Protein AF-G5JES0-F1 (afdb_monomer_lite)

InterPro domains:
  IPR027417 P-loop containing nucleoside triphosphate hydrolase [G3DSA:3.40.50.300] (4-93)
  IPR027417 P-loop containing nucleoside triphosphate hydrolase [G3DSA:3.40.50.300] (144-257)
  IPR027417 P-loop containing nucleoside triphosphate hydrolase [SSF52540] (1-256)
  IPR027785 UvrD-like helicase C-terminal domain [PF13538] (209-256)

Organism: NCBI:txid423471

Secondary structure (DSSP, 8-state):
--S-THHHHHHHHHHH-GGGGTS-------TTSSEEE--HHHHHHHHHHHHTSHHHHH-TTSEEEEESSHHHHHHHHHHHHHHHH-TT--SS-TT-EEEESS-EEEEPTT--TT-EEEEE-TT-EEEE-S--EEEEETTTTEEEEEEEEEETTS-EEEEEEE-HHHHHHHHHHHHHHHHHHHH---HHHHHHHHHHHHHHHTTS--EEESSEEETTTTTT--EEEEEE-GGGGTT-TTHHHHHHHHHTTEEEEEEE-

Foldseek 3Di:
DLADDVLVVQLCVLVVDPVCLQDPDPDDQDPQRQEHEDDPVVLLVVLLVQCPDVVCLVDVLAEAEEFADPVVLQVSLVVSVCSRPNPPPDPDDFFFKKFFQAFAWDDDVVDDPPDIDGPAGHGWMWGFHDGWDWDADPVVGFIWTFTWTQTPVRDIDTFTAGDPVRVVVLVVVLVVLVVVLVPDPDPVVSVVSVVVSVCSVNVGTHMGTGRYDYLVSLAPAAHQEYSYELVNLNPPSRSSVSVSSRSSSHHRHYYYD

Sequence (257 aa):
MRYDGEIVKVAENIRSNPRWNRQTYPFETSADGTIIKLNTDDWFREALKHFKQEEWLINADYVRIIAWRNKTVDKYNQAIREGLYGENVEQLVVEDRLIAKKPVFRSLPGGRKREKKIILNNSEECKVIEAPKMNYNEQYKWEFYQVKVRTDEGGIIELRILTEEAEEKRQKKLKQLAKRAIEEENYAEKKKRWVMYFELDELFDNMAYAYALTCHKAQGSSIDNVFLLVSDMYYCQDKQKIIYTGLTRAKKCCYVG

Structure (mmCIF, N/CA/C/O backbone):
data_AF-G5JES0-F1
#
_entry.id   AF-G5JES0-F1
#
loop_
_atom_site.group_PDB
_atom_site.id
_atom_site.type_symbol
_atom_site.label_atom_id
_atom_site.label_alt_id
_atom_site.label_comp_id
_atom_site.label_asym_id
_atom_site.label_entity_id
_atom_site.label_seq_id
_atom_site.pdbx_PDB_ins_code
_atom_site.Cartn_x
_atom_site.Cartn_y
_atom_site.Cartn_z
_atom_site.occupancy
_atom_site.B_iso_or_equiv
_atom_site.auth_seq_id
_atom_site.auth_comp_id
_atom_site.auth_asym_id
_atom_site.auth_atom_id
_atom_site.pdbx_PDB_model_num
ATOM 1 N N . MET A 1 1 ? -15.910 18.866 11.221 1.00 46.47 1 MET A N 1
ATOM 2 C CA . MET A 1 1 ? -14.607 18.299 11.638 1.00 46.47 1 MET A CA 1
ATOM 3 C C . MET A 1 1 ? -14.388 16.998 10.867 1.00 46.47 1 MET A C 1
ATOM 5 O O . MET A 1 1 ? -15.372 16.441 10.405 1.00 46.47 1 MET A O 1
ATOM 9 N N . ARG A 1 2 ? -13.141 16.568 10.601 1.00 60.47 2 ARG A N 1
ATOM 10 C CA . ARG A 1 2 ? -12.862 15.327 9.830 1.00 60.47 2 ARG A CA 1
ATOM 11 C C . ARG A 1 2 ? -12.888 14.050 10.695 1.00 60.47 2 ARG A C 1
ATOM 13 O O . ARG A 1 2 ? -12.851 12.961 10.136 1.00 60.47 2 ARG A O 1
ATOM 20 N N . TYR A 1 3 ? -12.924 14.209 12.013 1.00 68.62 3 TYR A N 1
ATOM 21 C CA . TYR A 1 3 ? -12.885 13.186 13.058 1.00 68.62 3 TYR A CA 1
ATOM 22 C C . TYR A 1 3 ? -13.488 13.806 14.327 1.00 68.62 3 TYR A C 1
ATOM 24 O O . TYR A 1 3 ? -13.339 15.016 14.514 1.00 68.62 3 TYR A O 1
ATOM 32 N N . ASP A 1 4 ? -14.146 13.006 15.165 1.00 78.62 4 ASP A N 1
ATOM 33 C CA . ASP A 1 4 ? -14.906 13.466 16.338 1.00 78.62 4 ASP A CA 1
ATOM 34 C C . ASP A 1 4 ? -14.501 12.681 17.611 1.00 78.62 4 ASP A C 1
ATOM 36 O O . ASP A 1 4 ? -13.661 11.783 17.558 1.00 78.62 4 ASP A O 1
ATOM 40 N N . GLY A 1 5 ? -15.061 13.040 18.772 1.00 87.50 5 GLY A N 1
ATOM 41 C CA . GLY A 1 5 ? -14.837 12.328 20.042 1.00 87.50 5 GLY A CA 1
ATOM 42 C C . GLY A 1 5 ? -13.439 12.506 20.650 1.00 87.50 5 GLY A C 1
ATOM 43 O O . GLY A 1 5 ? -12.779 13.536 20.471 1.00 87.50 5 GLY A O 1
ATOM 44 N N . GLU A 1 6 ? -12.978 11.501 21.397 1.00 92.31 6 GLU A N 1
ATOM 45 C CA . GLU A 1 6 ? -11.659 11.476 22.045 1.00 92.31 6 GLU A CA 1
ATOM 46 C C . GLU A 1 6 ? -10.496 11.539 21.048 1.00 92.31 6 GLU A C 1
ATOM 48 O O . GLU A 1 6 ? -9.428 12.053 21.391 1.00 92.31 6 GLU A O 1
ATOM 53 N N . ILE A 1 7 ? -10.702 11.140 19.786 1.00 93.12 7 ILE A N 1
ATOM 54 C CA . ILE A 1 7 ? -9.708 11.331 18.717 1.00 93.12 7 ILE A CA 1
ATOM 55 C C . ILE A 1 7 ? -9.283 12.802 18.626 1.00 93.12 7 ILE A C 1
ATOM 57 O O . ILE A 1 7 ? -8.088 13.075 18.511 1.00 93.12 7 ILE A O 1
ATOM 61 N N . VAL A 1 8 ? -10.218 13.758 18.728 1.00 92.31 8 VAL A N 1
ATOM 62 C CA . VAL A 1 8 ? -9.903 15.196 18.651 1.00 92.31 8 VAL A CA 1
ATOM 63 C C . VAL A 1 8 ? -9.012 15.621 19.811 1.00 92.31 8 VAL A C 1
ATOM 65 O O . VAL A 1 8 ? -7.954 16.211 19.594 1.00 92.31 8 VAL A O 1
ATOM 68 N N . LYS A 1 9 ? -9.398 15.267 21.039 1.00 93.19 9 LYS A N 1
ATOM 69 C CA . LYS A 1 9 ? -8.678 15.662 22.256 1.00 93.19 9 LYS A CA 1
ATOM 70 C C . LYS A 1 9 ? -7.273 15.066 22.294 1.00 93.19 9 LYS A C 1
ATOM 72 O O . LYS A 1 9 ? -6.301 15.771 22.577 1.00 93.19 9 LYS A O 1
ATOM 77 N N . VAL A 1 10 ? -7.145 13.782 21.956 1.00 94.50 10 VAL A N 1
ATOM 78 C CA . VAL A 1 10 ? -5.847 13.101 21.891 1.00 94.50 10 VAL A CA 1
ATOM 79 C C . VAL A 1 10 ? -4.989 13.680 20.768 1.00 94.50 10 VAL A C 1
ATOM 81 O O . VAL A 1 10 ? -3.812 13.968 20.988 1.00 94.50 10 VAL A O 1
ATOM 84 N N . ALA A 1 11 ? -5.558 13.932 19.587 1.00 94.19 11 ALA A N 1
ATOM 85 C CA . ALA A 1 11 ? -4.830 14.539 18.479 1.00 94.19 11 ALA A CA 1
ATOM 86 C C . ALA A 1 11 ? -4.338 15.958 18.813 1.00 94.19 11 ALA A C 1
ATOM 88 O O . ALA A 1 11 ? -3.192 16.295 18.511 1.00 94.19 11 ALA A O 1
ATOM 89 N N . GLU A 1 12 ? -5.154 16.783 19.471 1.00 94.31 12 GLU A N 1
ATOM 90 C CA . GLU A 1 12 ? -4.761 18.118 19.931 1.00 94.31 12 GLU A CA 1
ATOM 91 C C . GLU A 1 12 ? -3.658 18.066 20.987 1.00 94.31 12 GLU A C 1
ATOM 93 O O . GLU A 1 12 ? -2.696 18.834 20.897 1.00 94.31 12 GLU A O 1
ATOM 98 N N . ASN A 1 13 ? -3.736 17.129 21.936 1.00 94.69 13 ASN A N 1
ATOM 99 C CA . ASN A 1 13 ? -2.686 16.906 22.929 1.00 94.69 13 ASN A CA 1
ATOM 100 C C . ASN A 1 13 ? -1.370 16.494 22.261 1.00 94.69 13 ASN A C 1
ATOM 102 O O . ASN A 1 13 ? -0.321 17.090 22.529 1.00 94.69 13 ASN A O 1
ATOM 106 N N . ILE A 1 14 ? -1.433 15.516 21.349 1.00 94.38 14 ILE A N 1
ATOM 107 C CA . ILE A 1 14 ? -0.271 15.059 20.588 1.00 94.38 14 ILE A CA 1
ATOM 108 C C . ILE A 1 14 ? 0.324 16.226 19.813 1.00 94.38 14 ILE A C 1
ATOM 110 O O . ILE A 1 14 ? 1.521 16.450 19.919 1.00 94.38 14 ILE A O 1
ATOM 114 N N . ARG A 1 15 ? -0.484 17.013 19.096 1.00 93.25 15 ARG A N 1
ATOM 115 C CA . ARG A 1 15 ? -0.020 18.142 18.276 1.00 93.25 15 ARG A CA 1
ATOM 116 C C . ARG A 1 15 ? 0.584 19.282 19.096 1.00 93.25 15 ARG A C 1
ATOM 118 O O . ARG A 1 15 ? 1.566 19.879 18.665 1.00 93.25 15 ARG A O 1
ATOM 125 N N . SER A 1 16 ? 0.013 19.585 20.257 1.00 93.75 16 SER A N 1
ATOM 126 C CA . SER A 1 16 ? 0.367 20.783 21.032 1.00 93.75 16 SER A CA 1
ATOM 127 C C . SER A 1 16 ? 1.527 20.558 22.000 1.00 93.75 16 SER A C 1
ATOM 129 O O . SER A 1 16 ? 2.115 21.526 22.472 1.00 93.75 16 SER A O 1
ATOM 131 N N . ASN A 1 17 ? 1.878 19.301 22.299 1.00 93.44 17 ASN A N 1
ATOM 132 C CA . ASN A 1 17 ? 2.919 18.979 23.269 1.00 93.44 17 ASN A CA 1
ATOM 133 C C . ASN A 1 17 ? 4.159 18.334 22.612 1.00 93.44 17 ASN A C 1
ATOM 135 O O . ASN A 1 17 ? 4.144 17.140 22.296 1.00 93.44 17 ASN A O 1
ATOM 139 N N . PRO A 1 18 ? 5.279 19.074 22.469 1.00 90.94 18 PRO A N 1
ATOM 140 C CA . PRO A 1 18 ? 6.503 18.575 21.839 1.00 90.94 18 PRO A CA 1
ATOM 141 C C . PRO A 1 18 ? 7.131 17.352 22.518 1.00 90.94 18 PRO A C 1
ATOM 143 O O . PRO A 1 18 ? 7.958 16.679 21.898 1.00 90.94 18 PRO A O 1
ATOM 146 N N . ARG A 1 19 ? 6.754 17.029 23.770 1.00 92.69 19 ARG A N 1
ATOM 147 C CA . ARG A 1 19 ? 7.257 15.836 24.478 1.00 92.69 19 ARG A CA 1
ATOM 148 C C . ARG A 1 19 ? 7.030 14.553 23.680 1.00 92.69 19 ARG A C 1
ATOM 150 O O . ARG A 1 19 ? 7.855 13.643 23.733 1.00 92.69 19 ARG A O 1
ATOM 157 N N . TRP A 1 20 ? 5.954 14.510 22.894 1.00 92.50 20 TRP A N 1
ATOM 158 C CA . TRP A 1 20 ? 5.562 13.355 22.089 1.00 92.50 20 TRP A CA 1
ATOM 159 C C . TRP A 1 20 ? 6.465 13.093 20.875 1.00 92.50 20 TRP A C 1
ATOM 161 O O . TRP A 1 20 ? 6.334 12.062 20.222 1.00 92.50 20 TRP A O 1
ATOM 171 N N . ASN A 1 21 ? 7.430 13.974 20.586 1.00 89.00 21 ASN A N 1
ATOM 172 C CA . ASN A 1 21 ? 8.525 13.629 19.673 1.00 89.00 21 ASN A CA 1
ATOM 173 C C . ASN A 1 21 ? 9.505 12.639 20.305 1.00 89.00 21 ASN A C 1
ATOM 175 O O . ASN A 1 21 ? 10.076 11.804 19.611 1.00 89.00 21 ASN A O 1
ATOM 179 N N . ARG A 1 22 ? 9.708 12.723 21.624 1.00 86.50 22 ARG A N 1
ATOM 180 C CA . ARG A 1 22 ? 10.701 11.912 22.342 1.00 86.50 22 ARG A CA 1
ATOM 181 C C . ARG A 1 22 ? 10.097 10.627 22.895 1.00 86.50 22 ARG A C 1
ATOM 183 O O . ARG A 1 22 ? 10.738 9.583 22.842 1.00 86.50 22 ARG A O 1
ATOM 190 N N . GLN A 1 23 ? 8.851 10.679 23.355 1.00 88.94 23 GLN A N 1
ATOM 191 C CA . GLN A 1 23 ? 8.144 9.530 23.922 1.00 88.94 23 GLN A CA 1
ATOM 192 C C . GLN A 1 23 ? 6.863 9.213 23.147 1.00 88.94 23 GLN A C 1
ATOM 194 O O . GLN A 1 23 ? 6.256 10.094 22.544 1.00 88.94 23 GLN A O 1
ATOM 199 N N . THR A 1 24 ? 6.447 7.953 23.174 1.00 87.69 24 THR A N 1
ATOM 200 C CA . THR A 1 24 ? 5.190 7.520 22.557 1.00 87.69 24 THR A CA 1
ATOM 201 C C . THR A 1 24 ? 4.003 7.974 23.407 1.00 87.69 24 THR A C 1
ATOM 203 O O . THR A 1 24 ? 4.075 7.925 24.635 1.00 87.69 24 THR A O 1
ATOM 206 N N . TYR A 1 25 ? 2.920 8.422 22.767 1.00 91.94 25 TYR A N 1
ATOM 207 C CA . TYR A 1 25 ? 1.676 8.724 23.475 1.00 91.94 25 TYR A CA 1
ATOM 208 C C . TYR A 1 25 ? 1.119 7.440 24.123 1.00 91.94 25 TYR A C 1
ATOM 210 O O . TYR A 1 25 ? 0.996 6.433 23.420 1.00 91.94 25 TYR A O 1
ATOM 218 N N . PRO A 1 26 ? 0.802 7.437 25.431 1.00 93.25 26 PRO A N 1
ATOM 219 C CA . PRO A 1 26 ? 0.254 6.275 26.117 1.00 93.25 26 PRO A CA 1
ATOM 220 C C . PRO A 1 26 ? -1.231 6.147 25.767 1.00 93.25 26 PRO A C 1
ATOM 222 O O . PRO A 1 26 ? -2.095 6.668 26.461 1.00 93.25 26 PRO A O 1
ATOM 225 N N . PHE A 1 27 ? -1.523 5.525 24.628 1.00 95.12 27 PHE A N 1
ATOM 226 C CA . PHE A 1 27 ? -2.901 5.294 24.208 1.00 95.12 27 PHE A CA 1
ATOM 227 C C . PHE A 1 27 ? -3.606 4.331 25.165 1.00 95.12 27 PHE A C 1
ATOM 229 O O . PHE A 1 27 ? -3.106 3.237 25.424 1.00 95.12 27 PHE A O 1
ATOM 236 N N . GLU A 1 28 ? -4.795 4.726 25.601 1.00 95.38 28 GLU A N 1
ATOM 237 C CA . GLU A 1 28 ? -5.747 3.904 26.342 1.00 95.38 28 GLU A CA 1
ATOM 238 C C . GLU A 1 28 ? -7.060 3.843 25.557 1.00 95.38 28 GLU A C 1
ATOM 240 O O . GLU A 1 28 ? -7.324 4.703 24.710 1.00 95.38 28 GLU A O 1
ATOM 245 N N . THR A 1 29 ? -7.869 2.816 25.813 1.00 96.69 29 THR A N 1
ATOM 246 C CA . THR A 1 29 ? -9.209 2.731 25.228 1.00 96.69 29 THR A CA 1
ATOM 247 C C . THR A 1 29 ? -10.071 3.858 25.785 1.00 96.69 29 THR A C 1
ATOM 249 O O . THR A 1 29 ? -10.202 4.001 27.001 1.00 96.69 29 THR A O 1
ATOM 252 N N . SER A 1 30 ? -10.646 4.667 24.899 1.00 96.38 30 SER A N 1
ATOM 253 C CA . SER A 1 30 ? -11.496 5.784 25.287 1.00 96.38 30 SER A CA 1
ATOM 254 C C . SER A 1 30 ? -12.877 5.314 25.735 1.00 96.38 30 SER A C 1
ATOM 256 O O . SER A 1 30 ? -13.419 4.333 25.227 1.00 96.38 30 SER A O 1
ATOM 258 N N . ALA A 1 31 ? -13.489 6.060 26.657 1.00 94.00 31 ALA A N 1
ATOM 259 C CA . ALA A 1 31 ? -14.844 5.774 27.133 1.00 94.00 31 ALA A CA 1
ATOM 260 C C . ALA A 1 31 ? -15.906 5.875 26.021 1.00 94.00 31 ALA A C 1
ATOM 262 O O . ALA A 1 31 ? -16.932 5.207 26.092 1.00 94.00 31 ALA A O 1
ATOM 263 N N . ASP A 1 32 ? -15.657 6.693 24.993 1.00 93.25 32 ASP A N 1
ATOM 264 C CA . ASP A 1 32 ? -16.546 6.856 23.838 1.00 93.25 32 ASP A CA 1
ATOM 265 C C . ASP A 1 32 ? -16.304 5.829 22.714 1.00 93.25 32 ASP A C 1
ATOM 267 O O . ASP A 1 32 ? -16.993 5.864 21.698 1.00 93.25 32 ASP A O 1
ATOM 271 N N . GLY A 1 33 ? -15.325 4.929 22.874 1.00 93.50 33 GLY A N 1
ATOM 272 C CA . GLY A 1 33 ? -14.998 3.872 21.913 1.00 93.50 33 GLY A CA 1
ATOM 273 C C . GLY A 1 33 ? -14.317 4.337 20.620 1.00 93.50 33 GLY A C 1
ATOM 274 O O . GLY A 1 33 ? -14.043 3.507 19.756 1.00 93.50 33 GLY A O 1
ATOM 275 N N . THR A 1 34 ? -14.011 5.630 20.469 1.00 95.50 34 THR A N 1
ATOM 276 C CA . THR A 1 34 ? -13.350 6.165 19.263 1.00 95.50 34 THR A CA 1
ATOM 277 C C . THR A 1 34 ? -11.861 5.812 19.183 1.00 95.50 34 THR A C 1
ATOM 279 O O . THR A 1 34 ? -11.293 5.757 18.091 1.00 95.50 34 THR A O 1
ATOM 282 N N . ILE A 1 35 ? -11.218 5.522 20.317 1.00 97.50 35 ILE A N 1
ATOM 283 C CA . ILE A 1 35 ? -9.857 4.986 20.406 1.00 97.50 35 ILE A CA 1
ATOM 284 C C . ILE A 1 35 ? -9.914 3.659 21.153 1.00 97.50 35 ILE A C 1
ATOM 286 O O . ILE A 1 35 ? -10.405 3.595 22.275 1.00 97.50 35 ILE A O 1
ATOM 290 N N . ILE A 1 36 ? -9.367 2.601 20.558 1.00 97.88 36 ILE A N 1
ATOM 291 C CA . ILE A 1 36 ? -9.357 1.260 21.151 1.00 97.88 36 ILE A CA 1
ATOM 292 C C . ILE A 1 36 ? -7.918 0.757 21.171 1.00 97.88 36 ILE A C 1
ATOM 294 O O . ILE A 1 36 ? -7.313 0.535 20.120 1.00 97.88 36 ILE A O 1
ATOM 298 N N . LYS A 1 37 ? -7.340 0.578 22.363 1.00 97.31 37 LYS A N 1
ATOM 299 C CA . LYS A 1 37 ? -6.000 -0.001 22.505 1.00 97.31 37 LYS A CA 1
ATOM 300 C C . LYS A 1 37 ? -6.114 -1.520 22.586 1.00 97.31 37 LYS A C 1
ATOM 302 O O . LYS A 1 37 ? -6.790 -2.050 23.461 1.00 97.31 37 LYS A O 1
ATOM 307 N N . LEU A 1 38 ? -5.405 -2.211 21.699 1.00 97.12 38 LEU A N 1
ATOM 308 C CA . LEU A 1 38 ? -5.308 -3.669 21.677 1.00 97.12 38 LEU A CA 1
ATOM 309 C C . LEU A 1 38 ? -3.831 -4.086 21.714 1.00 97.12 38 LEU A C 1
ATOM 311 O O . LEU A 1 38 ? -2.939 -3.302 21.367 1.00 97.12 38 LEU A O 1
ATOM 315 N N . ASN A 1 39 ? -3.562 -5.319 22.150 1.00 95.50 39 ASN A N 1
ATOM 316 C CA . ASN A 1 39 ? -2.272 -5.951 21.871 1.00 95.50 39 ASN A CA 1
ATOM 317 C C . ASN A 1 39 ? -2.174 -6.260 20.365 1.00 95.50 39 ASN A C 1
ATOM 319 O O . ASN A 1 39 ? -3.181 -6.256 19.662 1.00 95.50 39 ASN A O 1
ATOM 323 N N . THR A 1 40 ? -0.968 -6.509 19.854 1.00 93.31 40 THR A N 1
ATOM 324 C CA . THR A 1 40 ? -0.741 -6.635 18.405 1.00 93.31 40 THR A CA 1
ATOM 325 C C . THR A 1 40 ? -1.522 -7.786 17.757 1.00 93.31 40 THR A C 1
ATOM 327 O O . THR A 1 40 ? -1.985 -7.629 16.627 1.00 93.31 40 THR A O 1
ATOM 330 N N . ASP A 1 41 ? -1.716 -8.901 18.462 1.00 94.75 41 ASP A N 1
ATOM 331 C CA . ASP A 1 41 ? -2.415 -10.071 17.920 1.00 94.75 41 ASP A CA 1
ATOM 332 C C . ASP A 1 41 ? -3.923 -9.819 17.815 1.00 94.75 41 ASP A C 1
ATOM 334 O O . ASP A 1 41 ? -4.516 -10.023 16.753 1.00 94.75 41 ASP A O 1
ATOM 338 N N . ASP A 1 42 ? -4.540 -9.310 18.883 1.00 97.62 42 ASP A N 1
ATOM 339 C CA . ASP A 1 42 ? -5.961 -8.952 18.885 1.00 97.62 42 ASP A CA 1
ATOM 340 C C . ASP A 1 42 ? -6.242 -7.781 17.941 1.00 97.62 42 ASP A C 1
ATOM 342 O O . ASP A 1 42 ? -7.241 -7.791 17.225 1.00 97.62 42 ASP A O 1
ATOM 346 N N . TRP A 1 43 ? -5.325 -6.813 17.865 1.00 98.06 43 TRP A N 1
ATOM 347 C CA . TRP A 1 43 ? -5.385 -5.705 16.913 1.00 98.06 43 TRP A CA 1
ATOM 348 C C . TRP A 1 43 ? -5.432 -6.200 15.467 1.00 98.06 43 TRP A C 1
ATOM 350 O O . TRP A 1 43 ? -6.257 -5.733 14.683 1.00 98.06 43 TRP A O 1
ATOM 360 N N . PHE A 1 44 ? -4.581 -7.166 15.108 1.00 97.88 44 PHE A N 1
ATOM 361 C CA . PHE A 1 44 ? -4.547 -7.692 13.746 1.00 97.88 44 PHE A CA 1
ATOM 362 C C . PHE A 1 44 ? -5.764 -8.571 13.443 1.00 97.88 44 PHE A C 1
ATOM 364 O O . PHE A 1 44 ? -6.341 -8.472 12.359 1.00 97.88 44 PHE A O 1
ATOM 371 N N . ARG A 1 45 ? -6.198 -9.396 14.404 1.00 97.56 45 ARG A N 1
ATOM 372 C CA . ARG A 1 45 ? -7.433 -10.183 14.273 1.00 97.56 45 ARG A CA 1
ATOM 373 C C . ARG A 1 45 ? -8.639 -9.285 14.048 1.00 97.56 45 ARG A C 1
ATOM 375 O O . ARG A 1 45 ? -9.465 -9.591 13.193 1.00 97.56 45 ARG A O 1
ATOM 382 N N . GLU A 1 46 ? -8.728 -8.184 14.784 1.00 98.12 46 GLU A N 1
ATOM 383 C CA . GLU A 1 46 ? -9.802 -7.213 14.623 1.00 98.12 46 GLU A CA 1
ATOM 384 C C . GLU A 1 46 ? -9.716 -6.506 13.265 1.00 98.12 46 GLU A C 1
ATOM 386 O O . GLU A 1 46 ? -10.720 -6.438 12.558 1.00 98.12 46 GLU A O 1
ATOM 391 N N . ALA A 1 47 ? -8.517 -6.109 12.821 1.00 98.06 47 ALA A N 1
ATOM 392 C CA . ALA A 1 47 ? -8.315 -5.559 11.477 1.00 98.06 47 ALA A CA 1
ATOM 393 C C . ALA A 1 47 ? -8.855 -6.506 10.401 1.00 98.06 47 ALA A C 1
ATOM 395 O O . ALA A 1 47 ? -9.628 -6.099 9.533 1.00 98.06 47 ALA A O 1
ATOM 396 N N . LEU A 1 48 ? -8.502 -7.791 10.489 1.00 97.38 48 LEU A N 1
ATOM 397 C CA . LEU A 1 48 ? -8.941 -8.798 9.533 1.00 97.38 48 LEU A CA 1
ATOM 398 C C . LEU A 1 48 ? -10.465 -8.986 9.535 1.00 97.38 48 LEU A C 1
ATOM 400 O O . LEU A 1 48 ? -11.043 -9.189 8.470 1.00 97.38 48 LEU A O 1
ATOM 404 N N . LYS A 1 49 ? -11.135 -8.885 10.692 1.00 97.06 49 LYS A N 1
ATOM 405 C CA . LYS A 1 49 ? -12.607 -8.912 10.744 1.00 97.06 49 LYS A CA 1
ATOM 406 C C . LYS A 1 49 ? -13.218 -7.757 9.963 1.00 97.06 49 LYS A C 1
ATOM 408 O O . LYS A 1 49 ? -14.185 -7.996 9.253 1.00 97.06 49 LYS A O 1
ATOM 413 N N . HIS A 1 50 ? -12.659 -6.549 10.062 1.00 97.38 50 HIS A N 1
ATOM 414 C CA . HIS A 1 50 ? -13.131 -5.397 9.290 1.00 97.38 50 HIS A CA 1
ATOM 415 C C . HIS A 1 50 ? -12.923 -5.588 7.782 1.00 97.38 50 HIS A C 1
ATOM 417 O O . HIS A 1 50 ? -13.833 -5.315 7.008 1.00 97.38 50 HIS A O 1
ATOM 423 N N . PHE A 1 51 ? -11.773 -6.113 7.348 1.00 96.00 51 PHE A N 1
ATOM 424 C CA . PHE A 1 51 ? -11.540 -6.398 5.923 1.00 96.00 51 PHE A CA 1
ATOM 425 C C . PHE A 1 51 ? -12.463 -7.489 5.352 1.00 96.00 51 PHE A C 1
ATOM 427 O O . PHE A 1 51 ? -12.623 -7.572 4.139 1.00 96.00 51 PHE A O 1
ATOM 434 N N . LYS A 1 52 ? -13.074 -8.321 6.205 1.00 94.44 52 LYS A N 1
ATOM 435 C CA . LYS A 1 52 ? -14.048 -9.352 5.806 1.00 94.44 52 LYS A CA 1
ATOM 436 C C . LYS A 1 52 ? -15.493 -8.851 5.737 1.00 94.44 52 LYS A C 1
ATOM 438 O O . LYS A 1 52 ? -16.354 -9.610 5.306 1.00 94.44 52 LYS A O 1
ATOM 443 N N . GLN A 1 53 ? -15.768 -7.624 6.178 1.00 93.62 53 GLN A N 1
ATOM 444 C CA . GLN A 1 53 ? -17.114 -7.053 6.129 1.00 93.62 53 GLN A CA 1
ATOM 445 C C . GLN A 1 53 ? -17.493 -6.636 4.703 1.00 93.62 53 GLN A C 1
ATOM 447 O O . GLN A 1 53 ? -16.633 -6.262 3.905 1.00 93.62 53 GLN A O 1
ATOM 452 N N . GLU A 1 54 ? -18.787 -6.640 4.383 1.00 89.38 54 GLU A N 1
ATOM 453 C CA . GLU A 1 54 ? -19.280 -6.220 3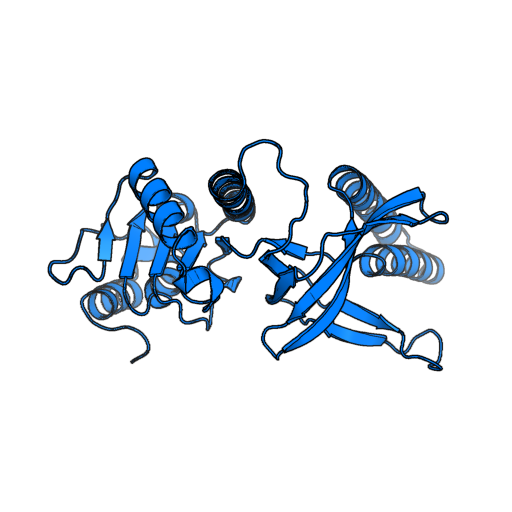.063 1.00 89.38 54 GLU A CA 1
ATOM 454 C C . GLU A 1 54 ? -19.015 -4.731 2.793 1.00 89.38 54 GLU A C 1
ATOM 456 O O . GLU A 1 54 ? -18.757 -4.336 1.656 1.00 89.38 54 GLU A O 1
ATOM 461 N N . GLU A 1 55 ? -18.993 -3.898 3.835 1.00 90.81 55 GLU A N 1
ATOM 462 C CA . GLU A 1 55 ? -18.699 -2.469 3.735 1.00 90.81 55 GLU A CA 1
ATOM 463 C C . GLU A 1 55 ? -17.324 -2.199 3.125 1.00 90.81 55 GLU A C 1
ATOM 465 O O . GLU A 1 55 ? -17.164 -1.203 2.420 1.00 90.81 55 GLU A O 1
ATOM 470 N N . TRP A 1 56 ? -16.349 -3.087 3.345 1.00 88.94 56 TRP A N 1
ATOM 471 C CA . TRP A 1 56 ? -15.036 -3.007 2.706 1.00 88.94 56 TRP A CA 1
ATOM 472 C C . TRP A 1 56 ? -15.123 -3.173 1.182 1.00 88.94 56 TRP A C 1
ATOM 474 O O . TRP A 1 56 ? -14.451 -2.458 0.438 1.00 88.94 56 TRP A O 1
ATOM 484 N N . LEU A 1 57 ? -15.983 -4.076 0.702 1.00 81.94 57 LEU A N 1
ATOM 485 C CA . LEU A 1 57 ? -16.162 -4.341 -0.731 1.00 81.94 57 LEU A CA 1
ATOM 486 C C . LEU A 1 57 ? -16.821 -3.162 -1.464 1.00 81.94 57 LEU A C 1
ATOM 488 O O . LEU A 1 57 ? -16.610 -2.977 -2.668 1.00 81.94 57 LEU A O 1
ATOM 492 N N . ILE A 1 58 ? -17.615 -2.373 -0.733 1.00 85.69 58 ILE A N 1
ATOM 493 C CA . ILE A 1 58 ? -18.363 -1.219 -1.244 1.00 85.69 58 ILE A CA 1
ATOM 494 C C . ILE A 1 58 ? -17.546 0.073 -1.111 1.00 85.69 58 ILE A C 1
ATOM 496 O O . ILE A 1 58 ? -17.536 0.893 -2.029 1.00 85.69 58 ILE A O 1
ATOM 500 N N . ASN A 1 59 ? -16.869 0.266 0.022 1.00 89.44 59 ASN A N 1
ATOM 501 C CA . ASN A 1 59 ? -16.149 1.485 0.360 1.00 89.44 59 ASN A CA 1
ATOM 502 C C . ASN A 1 59 ? -14.669 1.193 0.643 1.00 89.44 59 ASN A C 1
ATOM 504 O O . ASN A 1 59 ? -14.299 0.702 1.711 1.00 89.44 59 ASN A O 1
ATOM 508 N N . ALA A 1 60 ? -13.803 1.607 -0.281 1.00 87.00 60 ALA A N 1
ATOM 509 C CA . ALA A 1 60 ? -12.358 1.466 -0.137 1.00 87.00 60 ALA A CA 1
ATOM 510 C C . ALA A 1 60 ? -11.757 2.297 1.014 1.00 87.00 60 ALA A C 1
ATOM 512 O O . ALA A 1 60 ? -10.634 2.013 1.424 1.00 87.00 60 ALA A O 1
ATOM 513 N N . ASP A 1 61 ? -12.489 3.270 1.562 1.00 93.06 61 ASP A N 1
ATOM 514 C CA . ASP A 1 61 ? -12.109 4.037 2.753 1.00 93.06 61 ASP A CA 1
ATOM 515 C C . ASP A 1 61 ? -12.745 3.475 4.043 1.00 93.06 61 ASP A C 1
ATOM 517 O O . ASP A 1 61 ? -12.724 4.123 5.091 1.00 93.06 61 ASP A O 1
ATOM 521 N N . TYR A 1 62 ? -13.320 2.266 4.016 1.00 95.94 62 TYR A N 1
ATOM 522 C CA . TYR A 1 62 ? -13.918 1.653 5.208 1.00 95.94 62 TYR A CA 1
ATOM 523 C C . TYR A 1 62 ? -12.874 1.261 6.264 1.00 95.94 62 TYR A C 1
ATOM 525 O O . TYR A 1 62 ? -13.070 1.500 7.460 1.00 95.94 62 TYR A O 1
ATOM 533 N N . VAL A 1 63 ? -11.761 0.656 5.840 1.00 97.12 63 VAL A N 1
ATOM 534 C CA . VAL A 1 63 ? -10.704 0.194 6.745 1.00 97.12 63 VAL A CA 1
ATOM 535 C C . VAL A 1 63 ? -9.317 0.268 6.106 1.00 97.12 63 VAL A C 1
ATOM 537 O O . VAL A 1 63 ? -9.124 -0.075 4.939 1.00 97.12 63 VAL A O 1
ATOM 540 N N . ARG A 1 64 ? -8.323 0.711 6.884 1.00 96.94 64 ARG A N 1
ATOM 541 C CA . ARG A 1 64 ? -6.899 0.694 6.505 1.00 96.94 64 ARG A CA 1
ATOM 542 C C . ARG A 1 64 ? -6.024 0.376 7.706 1.00 96.94 64 ARG A C 1
ATOM 544 O O . ARG A 1 64 ? -6.238 0.904 8.798 1.00 96.94 64 ARG A O 1
ATOM 551 N N . ILE A 1 65 ? -4.962 -0.387 7.465 1.00 98.00 65 ILE A N 1
ATOM 552 C CA . ILE A 1 65 ? -3.811 -0.422 8.370 1.00 98.00 65 ILE A CA 1
ATOM 553 C C . ILE A 1 65 ? -2.881 0.749 8.035 1.00 98.00 65 ILE A C 1
ATOM 555 O O . ILE A 1 65 ? -2.551 0.985 6.874 1.00 98.00 65 ILE A O 1
ATOM 559 N N . ILE A 1 66 ? -2.422 1.474 9.052 1.00 97.44 66 ILE A N 1
ATOM 560 C CA . ILE A 1 66 ? -1.457 2.563 8.922 1.00 97.44 66 ILE A CA 1
ATOM 561 C C . ILE A 1 66 ? -0.204 2.235 9.736 1.00 97.44 66 ILE A C 1
ATOM 563 O O . ILE A 1 66 ? -0.254 2.053 10.953 1.00 97.44 66 ILE A O 1
ATOM 567 N N . ALA A 1 67 ? 0.940 2.217 9.052 1.00 96.44 67 ALA A N 1
ATOM 568 C CA . ALA A 1 67 ? 2.263 2.007 9.639 1.00 96.44 67 ALA A CA 1
ATOM 569 C C . ALA A 1 67 ? 3.265 3.065 9.139 1.00 96.44 67 ALA A C 1
ATOM 571 O O . ALA A 1 67 ? 2.946 3.896 8.288 1.00 96.44 67 ALA A O 1
ATOM 572 N N . TRP A 1 68 ? 4.492 3.070 9.660 1.00 95.44 68 TRP A N 1
ATOM 573 C CA . TRP A 1 68 ? 5.523 4.030 9.252 1.00 95.44 68 TRP A CA 1
ATOM 574 C C . TRP A 1 68 ? 6.471 3.456 8.193 1.00 95.44 68 TRP A C 1
ATOM 576 O O . TRP A 1 68 ? 6.739 4.111 7.183 1.00 95.44 68 TRP A O 1
ATOM 586 N N . ARG A 1 69 ? 6.971 2.233 8.388 1.00 95.06 69 ARG A N 1
ATOM 587 C CA . ARG A 1 69 ? 7.967 1.608 7.505 1.00 95.06 69 ARG A CA 1
ATOM 588 C C . ARG A 1 69 ? 7.298 0.912 6.322 1.00 95.06 69 ARG A C 1
ATOM 590 O O . ARG A 1 69 ? 6.394 0.105 6.513 1.00 95.06 69 ARG A O 1
ATOM 597 N N . ASN A 1 70 ? 7.832 1.109 5.112 1.00 94.38 70 ASN A N 1
ATOM 598 C CA . ASN A 1 70 ? 7.367 0.389 3.913 1.00 94.38 70 ASN A CA 1
ATOM 599 C C . ASN A 1 70 ? 7.409 -1.137 4.099 1.00 94.38 70 ASN A C 1
ATOM 601 O O . ASN A 1 70 ? 6.438 -1.807 3.786 1.00 94.38 70 ASN A O 1
ATOM 605 N N . LYS A 1 71 ? 8.474 -1.679 4.711 1.00 95.69 71 LYS A N 1
ATOM 606 C CA . LYS A 1 71 ? 8.579 -3.123 4.992 1.00 95.69 71 LYS A CA 1
ATOM 607 C C . LYS A 1 71 ? 7.439 -3.637 5.882 1.00 95.69 71 LYS A C 1
ATOM 609 O O . LYS A 1 71 ? 6.981 -4.760 5.707 1.00 95.69 71 LYS A O 1
ATOM 614 N N . THR A 1 72 ? 6.995 -2.830 6.843 1.00 96.50 72 THR A N 1
ATOM 615 C CA . THR A 1 72 ? 5.876 -3.186 7.722 1.00 96.50 72 THR A CA 1
ATOM 616 C C . THR A 1 72 ? 4.555 -3.127 6.965 1.00 96.50 72 THR A C 1
ATOM 618 O O . THR A 1 72 ? 3.734 -4.024 7.113 1.00 96.50 72 THR A O 1
ATOM 621 N N . VAL A 1 73 ? 4.377 -2.119 6.110 1.00 97.25 73 VAL A N 1
ATOM 622 C CA . VAL A 1 73 ? 3.223 -2.023 5.207 1.00 97.25 73 VAL A CA 1
ATOM 623 C C . VAL A 1 73 ? 3.139 -3.237 4.284 1.00 97.25 73 VAL A C 1
ATOM 625 O O . VAL A 1 73 ? 2.096 -3.879 4.237 1.00 97.25 73 VAL A O 1
ATOM 628 N N . ASP A 1 74 ? 4.236 -3.605 3.620 1.00 95.75 74 ASP A N 1
ATOM 629 C CA . ASP A 1 74 ? 4.284 -4.776 2.738 1.00 95.75 74 ASP A CA 1
ATOM 630 C C . ASP A 1 74 ? 3.961 -6.071 3.517 1.00 95.75 74 ASP A C 1
ATOM 632 O O . ASP A 1 74 ? 3.161 -6.880 3.051 1.00 95.75 74 ASP A O 1
ATOM 636 N N . LYS A 1 75 ? 4.479 -6.224 4.749 1.00 96.81 75 LYS A N 1
ATOM 637 C CA . LYS A 1 75 ? 4.146 -7.355 5.639 1.00 96.81 75 LYS A CA 1
ATOM 638 C C . LYS A 1 75 ? 2.642 -7.452 5.919 1.00 96.81 75 LYS A C 1
ATOM 640 O O . LYS A 1 75 ? 2.078 -8.534 5.807 1.00 96.81 75 LYS A O 1
ATOM 645 N N . TYR A 1 76 ? 1.997 -6.359 6.331 1.00 97.44 76 TYR A N 1
ATOM 646 C CA . TYR A 1 76 ? 0.571 -6.400 6.680 1.00 97.44 76 TYR A CA 1
ATOM 647 C C . TYR A 1 76 ? -0.337 -6.491 5.460 1.00 97.44 76 TYR A C 1
ATOM 649 O O . TYR A 1 76 ? -1.390 -7.110 5.552 1.00 97.44 76 TYR A O 1
ATOM 657 N N . ASN A 1 77 ? 0.077 -5.937 4.321 1.00 97.31 77 ASN A N 1
ATOM 658 C CA . ASN A 1 77 ? -0.598 -6.171 3.050 1.00 97.31 77 ASN A CA 1
ATOM 659 C C . ASN A 1 77 ? -0.675 -7.668 2.738 1.00 97.31 77 ASN A C 1
ATOM 661 O O . ASN A 1 77 ? -1.762 -8.175 2.477 1.00 97.31 77 ASN A O 1
ATOM 665 N N . GLN A 1 78 ? 0.457 -8.369 2.836 1.00 95.44 78 GLN A N 1
ATOM 666 C CA . GLN A 1 78 ? 0.508 -9.810 2.618 1.00 95.44 78 GLN A CA 1
ATOM 667 C C . GLN A 1 78 ? -0.326 -10.572 3.658 1.00 95.44 78 GLN A C 1
ATOM 669 O O . GLN A 1 78 ? -1.155 -11.395 3.289 1.00 95.44 78 GLN A O 1
ATOM 674 N N . ALA A 1 79 ? -0.186 -10.242 4.946 1.00 96.38 79 ALA A N 1
ATOM 675 C CA . ALA A 1 79 ? -0.910 -10.929 6.015 1.00 96.38 79 ALA A CA 1
ATOM 676 C C . ALA A 1 79 ? -2.439 -10.750 5.928 1.00 96.38 79 ALA A C 1
ATOM 678 O O . ALA A 1 79 ? -3.187 -11.692 6.182 1.00 96.38 79 ALA A O 1
ATOM 679 N N . ILE A 1 80 ? -2.930 -9.554 5.570 1.00 96.62 80 ILE A N 1
ATOM 680 C CA . ILE A 1 80 ? -4.366 -9.341 5.324 1.00 96.62 80 ILE A CA 1
ATOM 681 C C . ILE A 1 80 ? -4.817 -10.172 4.130 1.00 96.62 80 ILE A C 1
ATOM 683 O O . ILE A 1 80 ? -5.840 -10.845 4.210 1.00 96.62 80 ILE A O 1
ATOM 687 N N . ARG A 1 81 ? -4.039 -10.165 3.048 1.00 95.19 81 ARG A N 1
ATOM 688 C CA . ARG A 1 81 ? -4.364 -10.903 1.832 1.00 95.19 81 ARG A CA 1
ATOM 689 C C . ARG A 1 81 ? -4.443 -12.413 2.070 1.00 95.19 81 ARG A C 1
ATOM 691 O O . ARG A 1 81 ? -5.420 -13.034 1.666 1.00 95.19 81 ARG A O 1
ATOM 698 N N . GLU A 1 82 ? -3.485 -12.977 2.797 1.00 94.81 82 GLU A N 1
ATOM 699 C CA . GLU A 1 82 ? -3.514 -14.373 3.257 1.00 94.81 82 GLU A CA 1
ATOM 700 C C . GLU A 1 82 ? -4.728 -14.643 4.157 1.00 94.81 82 GLU A C 1
ATOM 702 O O . GLU A 1 82 ? -5.414 -15.650 4.009 1.00 94.81 82 GLU A O 1
ATOM 707 N N . GLY A 1 83 ? -5.061 -13.714 5.057 1.00 94.81 83 GLY A N 1
ATOM 708 C CA . GLY A 1 83 ? -6.235 -13.834 5.922 1.00 94.81 83 GLY A CA 1
ATOM 709 C C . GLY A 1 83 ? -7.584 -13.763 5.189 1.00 94.81 83 GLY A C 1
ATOM 710 O O . GLY A 1 83 ? -8.584 -14.266 5.721 1.00 94.81 83 GLY A O 1
ATOM 711 N N . LEU A 1 84 ? -7.628 -13.124 4.015 1.00 93.81 84 LEU A N 1
ATOM 712 C CA . LEU A 1 84 ? -8.816 -12.985 3.166 1.00 93.81 84 LEU A CA 1
ATOM 713 C C . LEU A 1 84 ? -8.982 -14.157 2.196 1.00 93.81 84 LEU A C 1
ATOM 715 O O . LEU A 1 84 ? -10.083 -14.688 2.082 1.00 93.81 84 LEU A O 1
ATOM 719 N N . TYR A 1 85 ? -7.904 -14.561 1.524 1.00 93.88 85 TYR A N 1
ATOM 720 C CA . TYR A 1 85 ? -7.964 -15.509 0.406 1.00 93.88 85 TYR A CA 1
ATOM 721 C C . TYR A 1 85 ? -7.315 -16.869 0.699 1.00 93.88 85 TYR A C 1
ATOM 723 O O . TYR A 1 85 ? -7.421 -17.780 -0.120 1.00 93.88 85 TYR A O 1
ATOM 731 N N . GLY A 1 86 ? -6.688 -17.031 1.865 1.00 92.88 86 GLY A N 1
ATOM 732 C CA . GLY A 1 86 ? -5.981 -18.244 2.268 1.00 92.88 86 GLY A CA 1
ATOM 733 C C . GLY A 1 86 ? -4.489 -18.230 1.929 1.00 92.88 86 GLY A C 1
ATOM 734 O O . GLY A 1 86 ? -3.970 -17.333 1.264 1.00 92.88 86 GLY A O 1
ATOM 735 N N . GLU A 1 87 ? -3.787 -19.253 2.413 1.00 85.56 87 GLU A N 1
ATOM 736 C CA . GLU A 1 87 ? -2.373 -19.480 2.114 1.00 85.56 87 GLU A CA 1
ATOM 737 C C . GLU A 1 87 ? -2.202 -19.969 0.663 1.00 85.56 87 GLU A C 1
ATOM 739 O O . GLU A 1 87 ? -3.021 -20.736 0.160 1.00 85.56 87 GLU A O 1
ATOM 744 N N . ASN A 1 88 ? -1.114 -19.564 -0.003 1.00 85.75 88 ASN A N 1
ATOM 745 C CA . ASN A 1 88 ? -0.799 -19.904 -1.405 1.00 85.75 88 ASN A CA 1
ATOM 746 C C . ASN A 1 88 ? -1.766 -19.337 -2.460 1.00 85.75 88 ASN A C 1
ATOM 748 O O . ASN A 1 88 ? -1.847 -19.857 -3.574 1.00 85.75 88 ASN A O 1
ATOM 752 N N . VAL A 1 89 ? -2.487 -18.263 -2.133 1.00 90.25 89 VAL A N 1
ATOM 753 C CA . VAL A 1 89 ? -3.242 -17.495 -3.127 1.00 90.25 89 VAL A CA 1
ATOM 754 C C . VAL A 1 89 ? -2.303 -16.973 -4.227 1.00 90.25 89 VAL A C 1
ATOM 756 O O . VAL A 1 89 ? -1.173 -16.564 -3.950 1.00 90.25 89 VAL A O 1
ATOM 759 N N . GLU A 1 90 ? -2.775 -16.962 -5.478 1.00 92.69 90 GLU A N 1
ATOM 760 C CA . GLU A 1 90 ? -2.035 -16.387 -6.610 1.00 92.69 90 GLU A CA 1
ATOM 761 C C . GLU A 1 90 ? -1.577 -14.957 -6.312 1.00 92.69 90 GLU A C 1
ATOM 763 O O . GLU A 1 90 ? -2.203 -14.264 -5.515 1.00 92.69 90 GLU A O 1
ATOM 768 N N . GLN A 1 91 ? -0.523 -14.468 -6.971 1.00 94.62 91 GLN A N 1
ATOM 769 C CA . GLN A 1 91 ? 0.012 -13.122 -6.719 1.00 94.62 91 GLN A CA 1
ATOM 770 C C . GLN A 1 91 ? -1.036 -12.015 -6.898 1.00 94.62 91 GLN A C 1
ATOM 772 O O . GLN A 1 91 ? -0.919 -10.963 -6.298 1.00 94.62 91 GLN A O 1
ATOM 777 N N . LEU A 1 92 ? -2.051 -12.197 -7.734 1.00 96.25 92 LEU A N 1
ATOM 778 C CA . LEU A 1 92 ? -3.115 -11.216 -7.919 1.00 96.25 92 LEU A CA 1
ATOM 779 C C . LEU A 1 92 ? -4.428 -11.966 -8.102 1.00 96.25 92 LEU A C 1
ATOM 781 O O . LEU A 1 92 ? -4.472 -12.940 -8.845 1.00 96.25 92 LEU A O 1
ATOM 785 N N . VAL A 1 93 ? -5.493 -11.507 -7.453 1.00 95.62 93 VAL A N 1
ATOM 786 C CA . VAL A 1 93 ? -6.837 -12.080 -7.592 1.00 95.62 93 VAL A CA 1
ATOM 787 C C . VAL A 1 93 ? -7.868 -10.990 -7.844 1.00 95.62 93 VAL A C 1
ATOM 789 O O . VAL A 1 93 ? -7.614 -9.803 -7.641 1.00 95.62 93 VAL A O 1
ATOM 792 N N . VAL A 1 94 ? -9.046 -11.390 -8.319 1.00 95.69 94 VAL A N 1
ATOM 793 C CA . VAL A 1 94 ? -10.197 -10.484 -8.431 1.00 95.69 94 VAL A CA 1
ATOM 794 C C . VAL A 1 94 ? -10.508 -9.892 -7.055 1.00 95.69 94 VAL A C 1
ATOM 796 O O . VAL A 1 94 ? -10.338 -10.565 -6.045 1.00 95.69 94 VAL A O 1
ATOM 799 N N . GLU A 1 95 ? -10.942 -8.632 -7.029 1.00 93.81 95 GLU A N 1
ATOM 800 C CA . GLU A 1 95 ? -11.154 -7.816 -5.825 1.00 93.81 95 GLU A CA 1
ATOM 801 C C . GLU A 1 95 ? -9.881 -7.341 -5.106 1.00 93.81 95 GLU A C 1
ATOM 803 O O . GLU A 1 95 ? -9.992 -6.523 -4.189 1.00 93.81 95 GLU A O 1
ATOM 808 N N . ASP A 1 96 ? -8.672 -7.724 -5.548 1.00 95.75 96 ASP A N 1
ATOM 809 C CA . ASP A 1 96 ? -7.458 -7.120 -4.995 1.00 95.75 96 ASP A CA 1
ATOM 810 C C . ASP A 1 96 ? -7.482 -5.599 -5.167 1.00 95.75 96 ASP A C 1
ATOM 812 O O . ASP A 1 96 ? -7.726 -5.052 -6.252 1.00 95.75 96 ASP A O 1
ATOM 816 N N . ARG A 1 97 ? -7.186 -4.909 -4.066 1.00 95.38 97 ARG A N 1
ATOM 817 C CA . ARG A 1 97 ? -7.061 -3.459 -4.039 1.00 95.38 97 ARG A CA 1
ATOM 818 C C . ARG A 1 97 ? -5.604 -3.070 -4.217 1.00 95.38 97 ARG A C 1
ATOM 820 O O . ARG A 1 97 ? -4.762 -3.409 -3.384 1.00 95.38 97 ARG A O 1
ATOM 827 N N . LEU A 1 98 ? -5.313 -2.334 -5.282 1.00 97.38 98 LEU A N 1
ATOM 828 C CA . LEU A 1 98 ? -3.960 -1.949 -5.661 1.00 97.38 98 LEU A CA 1
ATOM 829 C C . LEU A 1 98 ? -3.773 -0.435 -5.599 1.00 97.38 98 LEU A C 1
ATOM 831 O O . LEU A 1 98 ? -4.696 0.320 -5.881 1.00 97.38 98 LEU A O 1
ATOM 835 N N . ILE A 1 99 ? -2.555 0.002 -5.292 1.00 96.56 99 ILE A N 1
ATOM 836 C CA . ILE A 1 99 ? -2.132 1.403 -5.267 1.00 96.56 99 ILE A CA 1
ATOM 837 C C . ILE A 1 99 ? -0.869 1.592 -6.105 1.00 96.56 99 ILE A C 1
ATOM 839 O O . ILE A 1 99 ? 0.090 0.818 -6.007 1.00 96.56 99 ILE A O 1
ATOM 843 N N . ALA A 1 100 ? -0.834 2.651 -6.910 1.00 96.62 100 ALA A N 1
ATOM 844 C CA . ALA A 1 100 ? 0.337 2.967 -7.714 1.00 96.62 100 ALA A CA 1
ATOM 845 C C . ALA A 1 100 ? 1.497 3.458 -6.829 1.00 96.62 100 ALA A C 1
ATOM 847 O O . ALA A 1 100 ? 1.339 4.354 -5.992 1.00 96.62 100 ALA A O 1
ATOM 848 N N . LYS A 1 101 ? 2.701 2.895 -7.006 1.00 94.75 101 LYS A N 1
ATOM 849 C CA . LYS A 1 101 ? 3.932 3.400 -6.361 1.00 94.75 101 LYS A CA 1
ATOM 850 C C . LYS A 1 101 ? 4.598 4.535 -7.154 1.00 94.75 101 LYS A C 1
ATOM 852 O O . LYS A 1 101 ? 5.512 5.172 -6.634 1.00 94.75 101 LYS A O 1
ATOM 857 N N . LYS A 1 102 ? 4.170 4.757 -8.400 1.00 93.50 102 LYS A N 1
ATOM 858 C CA . LYS A 1 102 ? 4.603 5.826 -9.313 1.00 93.50 102 LYS A CA 1
ATOM 859 C C . LYS A 1 102 ? 3.529 6.056 -10.388 1.00 93.50 102 LYS A C 1
ATOM 861 O O . LYS A 1 102 ? 2.708 5.161 -10.574 1.00 93.50 102 LYS A O 1
ATOM 866 N N . PRO A 1 103 ? 3.536 7.190 -11.113 1.00 94.69 103 PRO A N 1
ATOM 867 C CA . PRO A 1 103 ? 2.590 7.407 -12.201 1.00 94.69 103 PRO A CA 1
ATOM 868 C C . PRO A 1 103 ? 2.725 6.334 -13.286 1.00 94.69 103 PRO A C 1
ATOM 870 O O . PRO A 1 103 ? 3.835 5.949 -13.664 1.00 94.69 103 PRO A O 1
ATOM 873 N N . VAL A 1 104 ? 1.587 5.872 -13.790 1.00 94.50 104 VAL A N 1
ATOM 874 C CA . VAL A 1 104 ? 1.491 4.875 -14.851 1.00 94.50 104 VAL A CA 1
ATOM 875 C C . VAL A 1 104 ? 1.260 5.576 -16.179 1.00 94.50 104 VAL A C 1
ATOM 877 O O . VAL A 1 104 ? 0.284 6.306 -16.356 1.00 94.50 104 VAL A O 1
ATOM 880 N N . PHE A 1 105 ? 2.148 5.320 -17.135 1.00 91.25 105 PHE A N 1
ATOM 881 C CA . PHE A 1 105 ? 2.117 5.943 -18.452 1.00 91.25 105 PHE A CA 1
ATOM 882 C C . PHE A 1 105 ? 1.650 4.966 -19.531 1.00 91.25 105 PHE A C 1
ATOM 884 O O . PHE A 1 105 ? 1.991 3.781 -19.515 1.00 91.25 105 PHE A O 1
ATOM 891 N N . ARG A 1 106 ? 0.928 5.481 -20.529 1.00 89.62 106 ARG A N 1
ATOM 892 C CA . ARG A 1 106 ? 0.610 4.764 -21.772 1.00 89.62 106 ARG A CA 1
ATOM 893 C C . ARG A 1 106 ? 0.857 5.634 -22.990 1.00 89.62 106 ARG A C 1
ATOM 895 O O . ARG A 1 106 ? 0.635 6.842 -22.958 1.00 89.62 106 ARG A O 1
ATOM 902 N N . SER A 1 107 ? 1.304 5.004 -24.070 1.00 83.56 107 SER A N 1
ATOM 903 C CA . SER A 1 107 ? 1.427 5.650 -25.376 1.00 83.56 107 SER A CA 1
ATOM 904 C C . SER A 1 107 ? 0.049 5.954 -25.960 1.00 83.56 107 SER A C 1
ATOM 906 O O . SER A 1 107 ? -0.869 5.142 -25.841 1.00 83.56 107 SER A O 1
ATOM 908 N N . LEU A 1 108 ? -0.087 7.110 -26.610 1.00 72.81 108 LEU A N 1
ATOM 909 C CA . LEU A 1 108 ? -1.311 7.472 -27.323 1.00 72.81 108 LEU A CA 1
ATOM 910 C C . LEU A 1 108 ? -1.422 6.706 -28.657 1.00 72.81 108 LEU A C 1
ATOM 912 O O . LEU A 1 108 ? -0.421 6.602 -29.375 1.00 72.81 108 LEU A O 1
ATOM 916 N N . PRO A 1 109 ? -2.616 6.208 -29.034 1.00 63.91 109 PRO A N 1
ATOM 917 C CA . PRO A 1 109 ? -2.851 5.657 -30.367 1.00 63.91 109 PRO A CA 1
ATOM 918 C C . PRO A 1 109 ? -2.556 6.711 -31.445 1.00 63.91 109 PRO A C 1
ATOM 920 O O . PRO A 1 109 ? -3.099 7.810 -31.396 1.00 63.91 109 PRO A O 1
ATOM 923 N N . GLY A 1 110 ? -1.675 6.399 -32.402 1.00 64.06 110 GLY A N 1
ATOM 924 C CA . GLY A 1 110 ? -1.311 7.313 -33.497 1.00 64.06 110 GLY A CA 1
ATOM 925 C C . GLY A 1 110 ? -0.391 8.486 -33.117 1.00 64.06 110 GLY A C 1
ATOM 926 O O . GLY A 1 110 ? -0.035 9.279 -33.987 1.00 64.06 110 GLY A O 1
ATOM 927 N N . GLY A 1 111 ? 0.028 8.598 -31.851 1.00 58.66 111 GLY A N 1
ATOM 928 C CA . GLY A 1 111 ? 0.961 9.633 -31.400 1.00 58.66 111 GLY A CA 1
ATOM 929 C C . GLY A 1 111 ? 2.401 9.389 -31.867 1.00 58.66 111 GLY A C 1
ATOM 930 O O . GLY A 1 111 ? 2.812 8.261 -32.158 1.00 58.66 111 GLY A O 1
ATOM 931 N N . ARG A 1 112 ? 3.226 10.447 -31.895 1.00 59.28 112 ARG A N 1
ATOM 932 C CA . ARG A 1 112 ? 4.687 10.285 -32.040 1.00 59.28 112 ARG A CA 1
ATOM 933 C C . ARG A 1 112 ? 5.192 9.415 -30.879 1.00 59.28 112 ARG A C 1
ATOM 935 O O . ARG A 1 112 ? 4.719 9.581 -29.761 1.00 59.28 112 ARG A O 1
ATOM 942 N N . LYS A 1 113 ? 6.204 8.557 -31.103 1.00 57.31 113 LYS A N 1
ATOM 943 C CA . LYS A 1 113 ? 6.782 7.581 -30.133 1.00 57.31 113 LYS A CA 1
ATOM 944 C C . LYS A 1 113 ? 7.068 8.094 -28.698 1.00 57.31 113 LYS A C 1
ATOM 946 O O . LYS A 1 113 ? 7.378 7.286 -27.830 1.00 57.31 113 LYS A O 1
ATOM 951 N N . ARG A 1 114 ? 7.017 9.405 -28.441 1.00 60.00 114 ARG A N 1
ATOM 952 C CA . ARG A 1 114 ? 7.325 10.047 -27.153 1.00 60.00 114 ARG A CA 1
ATOM 953 C C . ARG A 1 114 ? 6.126 10.659 -26.425 1.00 60.00 114 ARG A C 1
ATOM 955 O O . ARG A 1 114 ? 6.301 11.085 -25.291 1.00 60.00 114 ARG A O 1
ATOM 962 N N . GLU A 1 115 ? 4.939 10.710 -27.023 1.00 75.69 115 GLU A N 1
ATOM 963 C CA . GLU A 1 115 ? 3.758 11.227 -26.324 1.00 75.69 115 GLU A CA 1
ATOM 964 C C . GLU A 1 115 ? 3.131 10.130 -25.462 1.00 75.69 115 GLU A C 1
ATOM 966 O O . GLU A 1 115 ? 2.639 9.111 -25.958 1.00 75.69 115 GLU A O 1
ATOM 971 N N . LYS A 1 116 ? 3.190 10.339 -24.145 1.00 83.19 116 LYS A N 1
ATOM 972 C CA . LYS A 1 116 ? 2.618 9.449 -23.139 1.00 83.19 116 LYS A CA 1
ATOM 973 C C . LYS A 1 116 ? 1.575 10.204 -22.327 1.00 83.19 116 LYS A C 1
ATOM 975 O O . LYS A 1 116 ? 1.800 11.348 -21.942 1.00 83.19 116 LYS A O 1
ATOM 980 N N . LYS A 1 117 ? 0.459 9.542 -22.035 1.00 90.06 117 LYS A N 1
ATOM 981 C CA . LYS A 1 117 ? -0.563 10.022 -21.104 1.00 90.06 117 LYS A CA 1
ATOM 982 C C . LYS A 1 117 ? -0.434 9.264 -19.786 1.00 90.06 117 LYS A C 1
ATOM 984 O O . LYS A 1 117 ? -0.184 8.057 -19.794 1.00 90.06 117 LYS A O 1
ATOM 989 N N . ILE A 1 118 ? -0.612 9.970 -18.674 1.00 92.50 118 ILE A N 1
ATOM 990 C CA . ILE A 1 118 ? -0.771 9.340 -17.362 1.00 92.50 118 ILE A CA 1
ATOM 991 C C . ILE A 1 118 ? -2.176 8.738 -17.307 1.00 92.50 118 ILE A C 1
ATOM 993 O O . ILE A 1 118 ? -3.157 9.444 -17.540 1.00 92.50 118 ILE A O 1
ATOM 997 N N . ILE A 1 119 ?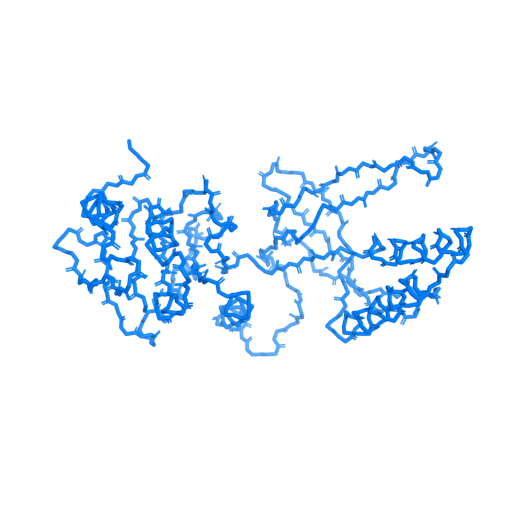 -2.260 7.434 -17.057 1.00 93.88 119 ILE A N 1
ATOM 998 C CA . ILE A 1 119 ? -3.534 6.709 -16.922 1.00 93.88 119 ILE A CA 1
ATOM 999 C C . ILE A 1 119 ? -3.883 6.379 -15.468 1.00 93.88 119 ILE A C 1
ATOM 1001 O O . ILE A 1 119 ? -5.013 5.991 -15.202 1.00 93.88 119 ILE A O 1
ATOM 1005 N N . LEU A 1 120 ? -2.910 6.499 -14.562 1.00 95.44 120 LEU A N 1
ATOM 1006 C CA . LEU A 1 120 ? -3.065 6.339 -13.119 1.00 95.44 120 LEU A CA 1
ATOM 1007 C C . LEU A 1 120 ? -1.950 7.148 -12.443 1.00 95.44 120 LEU A C 1
ATOM 1009 O O . LEU A 1 120 ? -0.772 6.946 -12.758 1.00 95.44 120 LEU A O 1
ATOM 1013 N N . ASN A 1 121 ? -2.281 8.095 -11.572 1.00 95.38 121 ASN A N 1
ATOM 1014 C CA . ASN A 1 121 ? -1.278 8.889 -10.859 1.00 95.38 121 ASN A CA 1
ATOM 1015 C C . ASN A 1 121 ? -0.635 8.096 -9.714 1.00 95.38 121 ASN A C 1
ATOM 1017 O O . ASN A 1 121 ? -1.113 7.051 -9.282 1.00 95.38 121 ASN A O 1
ATOM 1021 N N . ASN A 1 122 ? 0.488 8.603 -9.198 1.00 94.69 122 ASN A N 1
ATOM 1022 C CA . ASN A 1 122 ? 1.090 8.047 -7.988 1.00 94.69 122 ASN A CA 1
ATOM 1023 C C . ASN A 1 122 ? 0.101 8.112 -6.816 1.00 94.69 122 ASN A C 1
ATOM 1025 O O . ASN A 1 122 ? -0.530 9.144 -6.609 1.00 94.69 122 ASN A O 1
ATOM 1029 N N . SER A 1 123 ? 0.042 7.042 -6.024 1.00 93.75 123 SER A N 1
ATOM 1030 C CA . SER A 1 123 ? -0.892 6.875 -4.908 1.00 93.75 123 SER A CA 1
ATOM 1031 C C . SER A 1 123 ? -2.376 6.810 -5.286 1.00 93.75 123 SER A C 1
ATOM 1033 O O . SER A 1 123 ? -3.194 6.723 -4.377 1.00 93.75 123 SER A O 1
ATOM 1035 N N . GLU A 1 124 ? -2.738 6.794 -6.573 1.00 94.62 124 GLU A N 1
ATOM 1036 C CA . GLU A 1 124 ? -4.101 6.427 -6.962 1.00 94.62 124 GLU A CA 1
ATOM 1037 C C . GLU A 1 124 ? -4.319 4.926 -6.787 1.00 94.62 124 GLU A C 1
ATOM 1039 O O . GLU A 1 124 ? -3.419 4.103 -7.014 1.00 94.62 124 GLU A O 1
ATOM 1044 N N . GLU A 1 125 ? -5.533 4.591 -6.364 1.00 95.38 125 GLU A N 1
ATOM 1045 C CA . GLU A 1 125 ? -5.965 3.230 -6.115 1.00 95.38 125 GLU A CA 1
ATOM 1046 C C . GLU A 1 125 ? -6.874 2.710 -7.233 1.00 95.38 125 GLU A C 1
ATOM 1048 O O . GLU A 1 125 ? -7.524 3.450 -7.976 1.00 95.38 125 GLU A O 1
ATOM 1053 N N . CYS A 1 126 ? -6.907 1.391 -7.362 1.00 96.56 126 CYS A N 1
ATOM 1054 C CA . CYS A 1 126 ? -7.780 0.689 -8.287 1.00 96.56 126 CYS A CA 1
ATOM 1055 C C . CYS A 1 126 ? -8.102 -0.709 -7.753 1.00 96.56 126 CYS A C 1
ATOM 1057 O O . CYS A 1 126 ? -7.423 -1.229 -6.866 1.00 96.56 126 CYS A O 1
ATOM 1059 N N . LYS A 1 127 ? -9.157 -1.318 -8.291 1.00 96.88 127 LYS A N 1
ATOM 1060 C CA . LYS A 1 127 ? -9.614 -2.661 -7.924 1.00 96.88 127 LYS A CA 1
ATOM 1061 C C . LYS A 1 127 ? -9.501 -3.615 -9.104 1.00 96.88 127 LYS A C 1
ATOM 1063 O O . LYS A 1 127 ? -9.942 -3.263 -10.197 1.00 96.88 127 LYS A O 1
ATOM 1068 N N . VAL A 1 128 ? -8.953 -4.810 -8.896 1.00 97.62 128 VAL A N 1
ATOM 1069 C CA . VAL A 1 128 ? -8.917 -5.871 -9.915 1.00 97.62 128 VAL A CA 1
ATOM 1070 C C . VAL A 1 128 ? -10.334 -6.374 -10.188 1.00 97.62 128 VAL A C 1
ATOM 1072 O O . VAL A 1 128 ? -11.046 -6.741 -9.259 1.00 97.62 128 VAL A O 1
ATOM 1075 N N . ILE A 1 129 ? -10.748 -6.382 -11.459 1.00 97.44 129 ILE A N 1
ATOM 1076 C CA . ILE A 1 129 ? -12.128 -6.730 -11.862 1.00 97.44 129 ILE A CA 1
ATOM 1077 C C . ILE A 1 129 ? -12.236 -8.014 -12.693 1.00 97.44 129 ILE A C 1
ATOM 1079 O O . ILE A 1 129 ? -13.334 -8.525 -12.884 1.00 97.44 129 ILE A O 1
ATOM 1083 N N . GLU A 1 130 ? -11.120 -8.531 -13.206 1.00 97.38 130 GLU A N 1
ATOM 1084 C CA . GLU A 1 130 ? -11.058 -9.783 -13.968 1.00 97.38 130 GLU A CA 1
ATOM 1085 C C . GLU A 1 130 ? -9.827 -10.583 -13.532 1.00 97.38 130 GLU A C 1
ATOM 1087 O O . GLU A 1 130 ? -8.838 -10.001 -13.080 1.00 97.38 130 GLU A O 1
ATOM 1092 N N . ALA A 1 131 ? -9.885 -11.910 -13.690 1.00 96.75 131 ALA A N 1
ATOM 1093 C CA . ALA A 1 131 ? -8.756 -12.785 -13.401 1.00 96.75 131 ALA A CA 1
ATOM 1094 C C . ALA A 1 131 ? -7.515 -12.338 -14.207 1.00 96.75 131 ALA A C 1
ATOM 1096 O O . ALA A 1 131 ? -7.608 -12.204 -15.437 1.00 96.75 131 ALA A O 1
ATOM 1097 N N . PRO A 1 132 ? -6.373 -12.083 -13.543 1.00 97.00 132 PRO A N 1
ATOM 1098 C CA . PRO A 1 132 ? -5.136 -11.700 -14.212 1.00 97.00 132 PRO A CA 1
ATOM 1099 C C . PRO A 1 132 ? -4.704 -12.725 -15.262 1.00 97.00 132 PRO A C 1
ATOM 1101 O O . PRO A 1 132 ? -4.787 -13.932 -15.049 1.00 97.00 132 PRO A O 1
ATOM 1104 N N . LYS A 1 133 ? -4.208 -12.248 -16.406 1.00 97.19 133 LYS A N 1
ATOM 1105 C CA . LYS A 1 133 ? -3.705 -13.118 -17.478 1.00 97.19 133 LYS A CA 1
ATOM 1106 C C . LYS A 1 133 ? -2.190 -13.084 -17.507 1.00 97.19 133 LYS A C 1
ATOM 1108 O O . LYS A 1 133 ? -1.611 -12.013 -17.681 1.00 97.19 133 LYS A O 1
ATOM 1113 N N . MET A 1 134 ? -1.556 -14.243 -17.372 1.00 96.69 134 MET A N 1
ATOM 1114 C CA . MET A 1 134 ? -0.108 -14.352 -17.519 1.00 96.69 134 MET A CA 1
ATOM 1115 C C . MET A 1 134 ? 0.307 -14.062 -18.964 1.00 96.69 134 MET A C 1
ATOM 1117 O O . MET A 1 134 ? -0.338 -14.506 -19.915 1.00 96.69 134 MET A O 1
ATOM 1121 N N . ASN A 1 135 ? 1.391 -13.315 -19.123 1.00 95.88 135 ASN A N 1
ATOM 1122 C CA . ASN A 1 135 ? 1.972 -12.960 -20.403 1.00 95.88 135 ASN A CA 1
ATOM 1123 C C . ASN A 1 135 ? 3.503 -12.864 -20.273 1.00 95.88 135 ASN A C 1
ATOM 1125 O O . ASN A 1 135 ? 4.059 -12.845 -19.172 1.00 95.88 135 ASN A O 1
ATOM 1129 N N . TYR A 1 136 ? 4.193 -12.818 -21.407 1.00 94.38 136 TYR A N 1
ATOM 1130 C CA . TYR A 1 136 ? 5.644 -12.840 -21.478 1.00 94.38 136 TYR A CA 1
ATOM 1131 C C . TYR A 1 136 ? 6.163 -11.780 -22.444 1.00 94.38 136 TYR A C 1
ATOM 1133 O O . TYR A 1 136 ? 5.687 -11.627 -23.568 1.00 94.38 136 TYR A O 1
ATOM 1141 N N . ASN A 1 137 ? 7.158 -11.019 -22.002 1.00 89.69 137 ASN A N 1
ATOM 1142 C CA . ASN A 1 137 ? 7.850 -10.065 -22.848 1.00 89.69 137 ASN A CA 1
ATOM 1143 C C . ASN A 1 137 ? 9.094 -10.720 -23.461 1.00 89.69 137 ASN A C 1
ATOM 1145 O O . ASN A 1 137 ? 10.108 -10.858 -22.782 1.00 89.69 137 ASN A O 1
ATOM 1149 N N . GLU A 1 138 ? 9.037 -11.053 -24.751 1.00 87.88 138 GLU A N 1
ATOM 1150 C CA . GLU A 1 138 ? 10.140 -11.705 -25.481 1.00 87.88 138 GLU A CA 1
ATOM 1151 C C . GLU A 1 138 ? 11.442 -10.890 -25.496 1.00 87.88 138 GLU A C 1
ATOM 1153 O O . GLU A 1 138 ? 12.538 -11.434 -25.366 1.00 87.88 138 GLU A O 1
ATOM 1158 N N . GLN A 1 139 ? 11.338 -9.564 -25.618 1.00 81.69 139 GLN A N 1
ATOM 1159 C CA . GLN A 1 139 ? 12.502 -8.684 -25.734 1.00 81.69 139 GLN A CA 1
ATOM 1160 C C . GLN A 1 139 ? 13.372 -8.696 -24.467 1.00 81.69 139 GLN A C 1
ATOM 1162 O O . GLN A 1 139 ? 14.601 -8.698 -24.558 1.00 81.69 139 GLN A O 1
ATOM 1167 N N . TYR A 1 140 ? 12.745 -8.690 -23.290 1.00 80.94 140 TYR A N 1
ATOM 1168 C CA . TYR A 1 140 ? 13.429 -8.616 -21.995 1.00 80.94 140 TYR A CA 1
ATOM 1169 C C . TYR A 1 140 ? 13.379 -9.923 -21.200 1.00 80.94 140 TYR A C 1
ATOM 1171 O O . TYR A 1 140 ? 14.067 -10.037 -20.185 1.00 80.94 140 TYR A O 1
ATOM 1179 N N . LYS A 1 141 ? 12.643 -10.921 -21.697 1.00 89.38 141 LYS A N 1
ATOM 1180 C CA . LYS A 1 141 ? 12.443 -12.243 -21.098 1.00 89.38 141 LYS A CA 1
ATOM 1181 C C . LYS A 1 141 ? 11.762 -12.210 -19.732 1.00 89.38 141 LYS A C 1
ATOM 1183 O O . LYS A 1 141 ? 12.206 -12.885 -18.802 1.00 89.38 141 LYS A O 1
ATOM 1188 N N . TRP A 1 142 ? 10.732 -11.378 -19.586 1.00 92.94 142 TRP A N 1
ATOM 1189 C CA . TRP A 1 142 ? 10.048 -11.153 -18.307 1.00 92.94 142 TRP A CA 1
ATOM 1190 C C . TRP A 1 142 ? 8.600 -11.614 -18.341 1.00 92.94 142 TRP A C 1
ATOM 1192 O O . TRP A 1 142 ? 7.859 -11.278 -19.263 1.00 92.94 142 TRP A O 1
ATOM 1202 N N . GLU A 1 143 ? 8.209 -12.334 -17.298 1.00 96.06 143 GLU A N 1
ATOM 1203 C CA . GLU A 1 143 ? 6.835 -12.758 -17.048 1.00 96.06 143 GLU A CA 1
ATOM 1204 C C . GLU A 1 143 ? 6.074 -11.662 -16.306 1.00 96.06 143 GLU A C 1
ATOM 1206 O O . GLU A 1 143 ? 6.597 -11.021 -15.387 1.00 96.06 143 GLU A O 1
ATOM 1211 N N . PHE A 1 144 ? 4.836 -11.428 -16.723 1.00 97.31 144 PHE A N 1
ATOM 1212 C CA . PHE A 1 144 ? 3.985 -10.400 -16.148 1.00 97.31 144 PHE A CA 1
ATOM 1213 C C . PHE A 1 144 ? 2.512 -10.756 -16.279 1.00 97.31 144 PHE A C 1
ATOM 1215 O O . PHE A 1 144 ? 2.096 -11.451 -17.198 1.00 97.31 144 PHE A O 1
ATOM 1222 N N . TYR A 1 145 ? 1.708 -10.194 -15.393 1.00 97.94 145 TYR A N 1
ATOM 1223 C CA . TYR A 1 145 ? 0.264 -10.231 -15.458 1.00 97.94 145 TYR A CA 1
ATOM 1224 C C . TYR A 1 145 ? -0.272 -9.032 -16.241 1.00 97.94 145 TYR A C 1
ATOM 1226 O O . TYR A 1 145 ? 0.069 -7.880 -15.955 1.00 97.94 145 TYR A O 1
ATOM 1234 N N . GLN A 1 146 ? -1.159 -9.298 -17.196 1.00 97.50 146 GLN A N 1
ATOM 1235 C CA . GLN A 1 146 ? -2.118 -8.319 -17.695 1.00 97.50 146 GLN A CA 1
ATOM 1236 C C . GLN A 1 146 ? -3.322 -8.291 -16.760 1.00 97.50 146 GLN A C 1
ATOM 1238 O O . GLN A 1 146 ? -3.995 -9.305 -16.565 1.00 97.50 146 GLN A O 1
ATOM 1243 N N . VAL A 1 147 ? -3.584 -7.123 -16.180 1.00 98.31 147 VAL A N 1
ATOM 1244 C CA . VAL A 1 147 ? -4.551 -6.965 -15.093 1.00 98.31 147 VAL A CA 1
ATOM 1245 C C . VAL A 1 147 ? -5.521 -5.858 -15.457 1.00 98.31 147 VAL A C 1
ATOM 1247 O O . VAL A 1 147 ? -5.139 -4.691 -15.537 1.00 98.31 147 VAL A O 1
ATOM 1250 N N . LYS A 1 148 ? -6.788 -6.207 -15.672 1.00 98.31 148 LYS A N 1
ATOM 1251 C CA . LYS A 1 148 ? -7.840 -5.202 -15.821 1.00 98.31 148 LYS A CA 1
ATOM 1252 C C . LYS A 1 148 ? -8.297 -4.737 -14.452 1.00 98.31 148 LYS A C 1
ATOM 1254 O O . LYS A 1 148 ? -8.670 -5.547 -13.600 1.00 98.31 148 LYS A O 1
ATOM 1259 N N . VAL A 1 149 ? -8.297 -3.425 -14.271 1.00 98.00 149 VAL A N 1
ATOM 1260 C CA . VAL A 1 149 ? -8.681 -2.786 -13.017 1.00 98.00 149 VAL A CA 1
ATOM 1261 C C . VAL A 1 149 ? -9.696 -1.677 -13.261 1.00 98.00 149 VAL A C 1
ATOM 1263 O O . VAL A 1 149 ? -9.716 -1.058 -14.327 1.00 98.00 149 VAL A O 1
ATOM 1266 N N . ARG A 1 150 ? -10.520 -1.412 -12.250 1.00 97.19 150 ARG A N 1
ATOM 1267 C CA . ARG A 1 150 ? -11.388 -0.238 -12.167 1.00 97.19 150 ARG A CA 1
ATOM 1268 C C . ARG A 1 150 ? -10.763 0.781 -11.217 1.00 97.19 150 ARG A C 1
ATOM 1270 O O . ARG A 1 150 ? -10.484 0.438 -10.070 1.00 97.19 150 ARG A O 1
ATOM 1277 N N . THR A 1 151 ? -10.517 1.998 -11.690 1.00 95.75 151 THR A N 1
ATOM 1278 C CA . THR A 1 151 ? -10.067 3.127 -10.863 1.00 95.75 151 THR A CA 1
ATOM 1279 C C . THR A 1 151 ? -11.219 3.653 -10.010 1.00 95.75 151 THR A C 1
ATOM 1281 O O . THR A 1 151 ? -12.386 3.384 -10.303 1.00 95.75 151 THR A O 1
ATOM 1284 N N . ASP A 1 152 ? -10.913 4.430 -8.974 1.00 90.81 152 ASP A N 1
ATOM 1285 C CA . ASP A 1 152 ? -11.948 5.033 -8.115 1.00 90.81 152 ASP A CA 1
ATOM 1286 C C . ASP A 1 152 ? -12.818 6.061 -8.832 1.00 90.81 152 ASP A C 1
ATOM 1288 O O . ASP A 1 152 ? -13.982 6.245 -8.489 1.00 90.81 152 ASP A O 1
ATOM 1292 N N . GLU A 1 153 ? -12.291 6.664 -9.896 1.00 89.81 153 GLU A N 1
ATOM 1293 C CA . GLU A 1 153 ? -13.056 7.523 -10.803 1.00 89.81 153 GLU A CA 1
ATOM 1294 C C . GLU A 1 153 ? -13.996 6.723 -11.729 1.00 89.81 153 GLU A C 1
ATOM 1296 O O . GLU A 1 153 ? -14.708 7.295 -12.551 1.00 89.81 153 GLU A O 1
ATOM 1301 N N . GLY A 1 154 ? -14.000 5.388 -11.627 1.00 91.69 154 GLY A N 1
ATOM 1302 C CA . GLY A 1 154 ? -14.835 4.482 -12.417 1.00 91.69 154 GLY A CA 1
ATOM 1303 C C . GLY A 1 154 ? -14.236 4.075 -13.767 1.00 91.69 154 GLY A C 1
ATOM 1304 O O . GLY A 1 154 ? -14.830 3.260 -14.479 1.00 91.69 154 GLY A O 1
ATOM 1305 N N . GLY A 1 155 ? -13.057 4.592 -14.121 1.00 94.56 155 GLY A N 1
ATOM 1306 C CA . GLY A 1 155 ? -12.355 4.253 -15.356 1.00 94.56 155 GLY A CA 1
ATOM 1307 C C . GLY A 1 155 ? -11.845 2.812 -15.355 1.00 94.56 155 GLY A C 1
ATOM 1308 O O . GLY A 1 155 ? -11.420 2.296 -14.326 1.00 94.56 155 GLY A O 1
ATOM 1309 N N . ILE A 1 156 ? -11.861 2.153 -16.515 1.00 97.25 156 ILE A N 1
ATOM 1310 C CA . ILE A 1 156 ? -11.261 0.823 -16.684 1.00 97.25 156 ILE A CA 1
ATOM 1311 C C . ILE A 1 156 ? -9.937 0.976 -17.424 1.00 97.25 156 ILE A C 1
ATOM 1313 O O . ILE A 1 156 ? -9.892 1.541 -18.518 1.00 97.25 156 ILE A O 1
ATOM 1317 N N . ILE A 1 157 ? -8.865 0.454 -16.832 1.00 96.31 157 ILE A N 1
ATOM 1318 C CA . ILE A 1 157 ? -7.519 0.457 -17.411 1.00 96.31 157 ILE A CA 1
ATOM 1319 C C . ILE A 1 157 ? -6.914 -0.950 -17.352 1.00 96.31 157 ILE A C 1
ATOM 1321 O O . ILE A 1 157 ? -7.325 -1.790 -16.551 1.00 96.31 157 ILE A O 1
ATOM 1325 N N . GLU A 1 158 ? -5.918 -1.202 -18.200 1.00 96.69 158 GLU A N 1
ATOM 1326 C CA . GLU A 1 158 ? -5.139 -2.442 -18.184 1.00 96.69 158 GLU A CA 1
ATOM 1327 C C . GLU A 1 158 ? -3.716 -2.156 -17.693 1.00 96.69 158 GLU A C 1
ATOM 1329 O O . GLU A 1 158 ? -3.003 -1.320 -18.265 1.00 96.69 158 GLU A O 1
ATOM 1334 N N . LEU A 1 159 ? -3.315 -2.858 -16.634 1.00 97.50 159 LEU A N 1
ATOM 1335 C CA . LEU A 1 159 ? -1.991 -2.816 -16.025 1.00 97.50 159 LEU A CA 1
ATOM 1336 C C . LEU A 1 159 ? -1.127 -4.004 -16.473 1.00 97.50 159 LEU A C 1
ATOM 1338 O O . LEU A 1 159 ? -1.637 -5.064 -16.831 1.00 97.50 159 LEU A O 1
ATOM 1342 N N . ARG A 1 160 ? 0.192 -3.814 -16.431 1.00 96.94 160 ARG A N 1
ATOM 1343 C CA . ARG A 1 160 ? 1.241 -4.800 -16.712 1.00 96.94 160 ARG A CA 1
ATOM 1344 C C . ARG A 1 160 ? 2.106 -4.949 -15.470 1.00 96.94 160 ARG A C 1
ATOM 1346 O O . ARG A 1 160 ? 3.050 -4.184 -15.284 1.00 96.94 160 ARG A O 1
ATOM 1353 N N . ILE A 1 161 ? 1.777 -5.907 -14.614 1.00 97.69 161 ILE A N 1
ATOM 1354 C CA . ILE A 1 161 ? 2.421 -6.081 -13.308 1.00 97.69 161 ILE A CA 1
ATOM 1355 C C . ILE A 1 161 ? 3.345 -7.294 -13.377 1.00 97.69 161 ILE A C 1
ATOM 1357 O O . ILE A 1 161 ? 2.899 -8.378 -13.732 1.00 97.69 161 ILE A O 1
ATOM 1361 N N . LEU A 1 162 ? 4.629 -7.128 -13.064 1.00 97.38 162 LEU A N 1
ATOM 1362 C CA . LEU A 1 162 ? 5.588 -8.237 -13.083 1.00 97.38 162 LEU A CA 1
ATOM 1363 C C . LEU A 1 162 ? 5.247 -9.315 -12.051 1.00 97.38 162 LEU A C 1
ATOM 1365 O O . LEU A 1 162 ? 4.683 -9.018 -10.996 1.00 97.38 162 LEU A O 1
ATOM 1369 N N . THR A 1 163 ? 5.646 -10.555 -12.341 1.00 96.38 163 THR A N 1
ATOM 1370 C CA . THR A 1 163 ? 5.704 -11.591 -11.303 1.00 96.38 163 THR A CA 1
ATOM 1371 C C . THR A 1 163 ? 6.720 -11.200 -10.228 1.00 96.38 163 THR A C 1
ATOM 1373 O O . THR A 1 163 ? 7.652 -10.444 -10.512 1.00 96.38 163 THR A O 1
ATOM 1376 N N . GLU A 1 164 ? 6.584 -11.707 -9.002 1.00 93.00 164 GLU A N 1
ATOM 1377 C CA . GLU A 1 164 ? 7.548 -11.435 -7.921 1.00 93.00 164 GLU A CA 1
ATOM 1378 C C . GLU A 1 164 ? 8.989 -11.761 -8.346 1.00 93.00 164 GLU A C 1
ATOM 1380 O O . GLU A 1 164 ? 9.890 -10.927 -8.218 1.00 93.00 164 GLU A O 1
ATOM 1385 N N . GLU A 1 165 ? 9.199 -12.923 -8.971 1.00 93.38 165 GLU A N 1
ATOM 1386 C CA . GLU A 1 165 ? 10.511 -13.323 -9.482 1.00 93.38 165 GLU A CA 1
ATOM 1387 C C . GLU A 1 165 ? 11.046 -12.382 -10.572 1.00 93.38 165 GLU A C 1
ATOM 1389 O O . GLU A 1 165 ? 12.243 -12.062 -10.611 1.00 93.38 165 GLU A O 1
ATOM 1394 N N . ALA A 1 166 ? 10.185 -11.948 -11.497 1.00 95.31 166 ALA A N 1
ATOM 1395 C CA . ALA A 1 166 ? 10.577 -11.037 -12.566 1.00 95.31 166 ALA A CA 1
ATOM 1396 C C . ALA A 1 166 ? 10.856 -9.625 -12.028 1.00 95.31 166 ALA A C 1
ATOM 1398 O O . ALA A 1 166 ? 11.800 -8.971 -12.481 1.00 95.31 166 ALA A O 1
ATOM 1399 N N . GLU A 1 167 ? 10.109 -9.175 -11.021 1.00 94.88 167 GLU A N 1
ATOM 1400 C CA . GLU A 1 167 ? 10.326 -7.901 -10.339 1.00 94.88 167 GLU A CA 1
ATOM 1401 C C . GLU A 1 167 ? 11.676 -7.883 -9.610 1.00 94.88 167 GLU A C 1
ATOM 1403 O O . GLU A 1 167 ? 12.436 -6.920 -9.744 1.00 94.88 167 GLU A O 1
ATOM 1408 N N . GLU A 1 168 ? 12.062 -8.964 -8.926 1.00 93.12 168 GLU A N 1
ATOM 1409 C CA . GLU A 1 168 ? 13.398 -9.062 -8.328 1.00 93.12 168 GLU A CA 1
ATOM 1410 C C . GLU A 1 168 ? 14.518 -8.950 -9.372 1.00 93.12 168 GLU A C 1
ATOM 1412 O O . GLU A 1 168 ? 15.520 -8.244 -9.169 1.00 93.12 168 GLU A O 1
ATOM 1417 N N . LYS A 1 169 ? 14.359 -9.639 -10.511 1.00 93.62 169 LYS A N 1
ATOM 1418 C CA . LYS A 1 169 ? 15.298 -9.569 -11.642 1.00 93.62 169 LYS A CA 1
ATOM 1419 C C . LYS A 1 169 ? 15.362 -8.140 -12.193 1.00 93.62 169 LYS A C 1
ATOM 1421 O O . LYS A 1 169 ? 16.467 -7.624 -12.404 1.00 93.62 169 LYS A O 1
ATOM 1426 N N . ARG A 1 170 ? 14.215 -7.468 -12.352 1.00 94.00 170 ARG A N 1
ATOM 1427 C CA . ARG A 1 170 ? 14.135 -6.063 -12.778 1.00 94.00 170 ARG A CA 1
ATOM 1428 C C . ARG A 1 170 ? 14.872 -5.145 -11.811 1.00 94.00 170 ARG A C 1
ATOM 1430 O O . ARG A 1 170 ? 15.697 -4.351 -12.258 1.00 94.00 170 ARG A O 1
ATOM 1437 N N . GLN A 1 171 ? 14.645 -5.266 -10.505 1.00 93.81 171 GLN A N 1
ATOM 1438 C CA . GLN A 1 171 ? 15.300 -4.425 -9.498 1.00 93.81 171 GLN A CA 1
ATOM 1439 C C . GLN A 1 171 ? 16.826 -4.565 -9.534 1.00 93.81 171 GLN A C 1
ATOM 1441 O O . GLN A 1 171 ? 17.554 -3.568 -9.499 1.00 93.81 171 GLN A O 1
ATOM 1446 N N . LYS A 1 172 ? 17.335 -5.796 -9.672 1.00 95.00 172 LYS A N 1
ATOM 1447 C CA . LYS A 1 172 ? 18.774 -6.051 -9.856 1.00 95.00 172 LYS A CA 1
ATOM 1448 C C . LYS A 1 172 ? 19.292 -5.380 -11.133 1.00 95.00 172 LYS A C 1
ATOM 1450 O O . LYS A 1 172 ? 20.330 -4.716 -11.097 1.00 95.00 172 LYS A O 1
ATOM 1455 N N . LYS A 1 173 ? 18.560 -5.494 -12.247 1.00 94.44 173 LYS A N 1
ATOM 1456 C CA . LYS A 1 173 ? 18.937 -4.888 -13.533 1.00 94.44 173 LYS A CA 1
ATOM 1457 C C . LYS A 1 173 ? 18.929 -3.358 -13.489 1.00 94.44 173 LYS A C 1
ATOM 1459 O O . LYS A 1 173 ? 19.882 -2.744 -13.964 1.00 94.44 173 LYS A O 1
ATOM 1464 N N . LEU A 1 174 ? 17.913 -2.744 -12.886 1.00 95.12 174 LEU A N 1
ATOM 1465 C CA . LEU A 1 174 ? 17.814 -1.291 -12.725 1.00 95.12 174 LEU A CA 1
ATOM 1466 C C . LEU A 1 174 ? 18.968 -0.738 -11.891 1.00 95.12 174 LEU A C 1
ATOM 1468 O O . LEU A 1 174 ? 19.597 0.234 -12.302 1.00 95.12 174 LEU A O 1
ATOM 1472 N N . LYS A 1 175 ? 19.326 -1.397 -10.781 1.00 96.31 175 LYS A N 1
ATOM 1473 C CA . LYS A 1 175 ? 20.505 -1.022 -9.982 1.00 96.31 175 LYS A CA 1
ATOM 1474 C C . LYS A 1 175 ? 21.797 -1.074 -10.800 1.00 96.31 175 LYS A C 1
ATOM 1476 O O . LYS A 1 175 ? 22.614 -0.162 -10.710 1.00 96.31 175 LYS A O 1
ATOM 1481 N N . GLN A 1 176 ? 21.977 -2.108 -11.626 1.00 95.88 176 GLN A N 1
ATOM 1482 C CA . GLN A 1 176 ? 23.141 -2.217 -12.514 1.00 95.88 176 GLN A CA 1
ATOM 1483 C C . GLN A 1 176 ? 23.173 -1.104 -13.571 1.00 95.88 176 GLN A C 1
ATOM 1485 O O . GLN A 1 176 ? 24.232 -0.527 -13.814 1.00 95.88 176 GLN A O 1
ATOM 1490 N N . LEU A 1 177 ? 22.032 -0.802 -14.199 1.00 95.00 177 LEU A N 1
ATOM 1491 C CA . LEU A 1 177 ? 21.920 0.270 -15.191 1.00 95.00 177 LEU A CA 1
ATOM 1492 C C . LEU A 1 177 ? 22.201 1.639 -14.565 1.00 95.00 177 LEU A C 1
ATOM 1494 O O . LEU A 1 177 ? 22.996 2.396 -15.116 1.00 95.00 177 LEU A O 1
ATOM 1498 N N . ALA A 1 178 ? 21.621 1.917 -13.395 1.00 96.44 178 ALA A N 1
ATOM 1499 C CA . ALA A 1 178 ? 21.852 3.152 -12.653 1.00 96.44 178 ALA A CA 1
ATOM 1500 C C . ALA A 1 178 ? 23.330 3.314 -12.276 1.00 96.44 178 ALA A C 1
ATOM 1502 O O . ALA A 1 178 ? 23.911 4.360 -12.545 1.00 96.44 178 ALA A O 1
ATOM 1503 N N . LYS A 1 179 ? 23.970 2.264 -11.737 1.00 96.94 179 LYS A N 1
ATOM 1504 C CA . LYS A 1 179 ? 25.402 2.282 -11.398 1.00 96.94 179 LYS A CA 1
ATOM 1505 C C . LYS A 1 179 ? 26.263 2.637 -12.615 1.00 96.94 179 LYS A C 1
ATOM 1507 O O . LYS A 1 179 ? 27.022 3.598 -12.564 1.00 96.94 179 LYS A O 1
ATOM 1512 N N . ARG A 1 180 ? 26.064 1.936 -13.737 1.00 94.56 180 ARG A N 1
ATOM 1513 C CA . ARG A 1 180 ? 26.791 2.202 -14.992 1.00 94.56 180 ARG A CA 1
ATOM 1514 C C . ARG A 1 180 ? 26.538 3.607 -15.537 1.00 94.56 180 ARG A C 1
ATOM 1516 O O . ARG A 1 180 ? 27.425 4.184 -16.146 1.00 94.56 180 ARG A O 1
ATOM 1523 N N . ALA A 1 181 ? 25.329 4.144 -15.374 1.00 95.19 181 ALA A N 1
ATOM 1524 C CA . ALA A 1 181 ? 25.003 5.501 -15.808 1.00 95.19 181 ALA A CA 1
ATOM 1525 C C . ALA A 1 181 ? 25.659 6.571 -14.919 1.00 95.19 181 ALA A C 1
ATOM 1527 O O . ALA A 1 181 ? 26.038 7.630 -15.412 1.00 95.19 181 ALA A O 1
ATOM 1528 N N . ILE A 1 182 ? 25.792 6.313 -13.617 1.00 95.88 182 ILE A N 1
ATOM 1529 C CA . ILE A 1 182 ? 26.452 7.221 -12.670 1.00 95.88 182 ILE A CA 1
ATOM 1530 C C . ILE A 1 182 ? 27.961 7.273 -12.931 1.00 95.88 182 ILE A C 1
ATOM 1532 O O . ILE A 1 182 ? 28.505 8.373 -12.988 1.00 95.88 182 ILE A O 1
ATOM 1536 N N . GLU A 1 183 ? 28.590 6.111 -13.127 1.00 95.62 183 GLU A N 1
ATOM 1537 C CA . GLU A 1 183 ? 30.035 5.945 -13.372 1.00 95.62 183 GLU A CA 1
ATOM 1538 C C . GLU A 1 183 ? 30.489 6.428 -14.761 1.00 95.62 183 GLU A C 1
ATOM 1540 O O . GLU A 1 183 ? 31.678 6.600 -14.993 1.00 95.62 183 GLU A O 1
ATOM 1545 N N . GLU A 1 184 ? 29.560 6.646 -15.694 1.00 95.56 184 GLU A N 1
ATOM 1546 C CA . GLU A 1 184 ? 29.877 7.129 -17.038 1.00 95.56 184 GLU A CA 1
ATOM 1547 C C . GLU A 1 184 ? 30.204 8.631 -17.032 1.00 95.56 184 GLU A C 1
ATOM 1549 O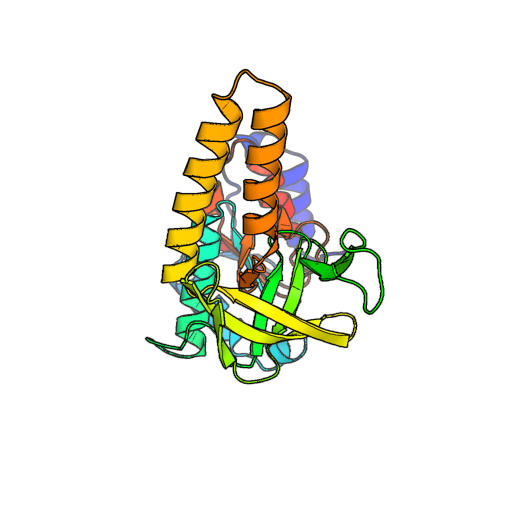 O . GLU A 1 184 ? 29.374 9.467 -16.650 1.00 95.56 184 GLU A O 1
ATOM 1554 N N . GLU A 1 185 ? 31.401 8.970 -17.510 1.00 94.56 185 GLU A N 1
ATOM 1555 C CA . GLU A 1 185 ? 31.882 10.350 -17.628 1.00 94.56 185 GLU A CA 1
ATOM 1556 C C . GLU A 1 185 ? 31.448 10.995 -18.949 1.00 94.56 185 GLU A C 1
ATOM 1558 O O . GLU A 1 185 ? 31.157 12.194 -18.996 1.00 94.56 185 GLU A O 1
ATOM 1563 N N . ASN A 1 186 ? 31.339 10.211 -20.030 1.00 96.62 186 ASN A N 1
ATOM 1564 C CA . ASN A 1 186 ? 30.924 10.743 -21.320 1.00 96.62 186 ASN A CA 1
ATOM 1565 C C . ASN A 1 186 ? 29.434 11.115 -21.295 1.00 96.62 186 ASN A C 1
ATOM 1567 O O . ASN A 1 186 ? 28.558 10.257 -21.182 1.00 96.62 186 ASN A O 1
ATOM 1571 N N . TYR A 1 187 ? 29.131 12.401 -21.480 1.00 93.44 187 TYR A N 1
ATOM 1572 C CA . TYR A 1 187 ? 27.763 12.920 -21.421 1.00 93.44 187 TYR A CA 1
ATOM 1573 C C . TYR A 1 187 ? 26.790 12.224 -22.393 1.00 93.44 187 TYR A C 1
ATOM 1575 O O . TYR A 1 187 ? 25.650 11.922 -22.023 1.00 93.44 187 TYR A O 1
ATOM 1583 N N . ALA A 1 188 ? 27.217 11.949 -23.630 1.00 95.12 188 ALA A N 1
ATOM 1584 C CA . ALA A 1 188 ? 26.359 11.336 -24.640 1.00 95.12 188 ALA A CA 1
ATOM 1585 C C . ALA A 1 188 ? 26.032 9.875 -24.294 1.00 95.12 188 ALA A C 1
ATOM 1587 O O . ALA A 1 188 ? 24.870 9.468 -24.376 1.00 95.12 188 ALA A O 1
ATOM 1588 N N . GLU A 1 189 ? 27.025 9.103 -23.849 1.00 94.31 189 GLU A N 1
ATOM 1589 C CA . GLU A 1 189 ? 26.821 7.717 -23.413 1.00 94.31 189 GLU A CA 1
ATOM 1590 C C . GLU A 1 189 ? 26.036 7.644 -22.101 1.00 94.31 189 GLU A C 1
ATOM 1592 O O . GLU A 1 189 ? 25.099 6.853 -21.983 1.00 94.31 189 GLU A O 1
ATOM 1597 N N . LYS A 1 190 ? 26.307 8.545 -21.152 1.00 94.81 190 LYS A N 1
ATOM 1598 C CA . LYS A 1 190 ? 25.543 8.675 -19.905 1.00 94.81 190 LYS A CA 1
ATOM 1599 C C . LYS A 1 190 ? 24.061 8.882 -20.183 1.00 94.81 190 LYS A C 1
ATOM 1601 O O . LYS A 1 190 ? 23.216 8.201 -19.601 1.00 94.81 190 LYS A O 1
ATOM 1606 N N . LYS A 1 191 ? 23.736 9.772 -21.125 1.00 94.19 191 LYS A N 1
ATOM 1607 C CA . LYS A 1 191 ? 22.358 10.004 -21.568 1.00 94.19 191 LYS A CA 1
ATOM 1608 C C . LYS A 1 191 ? 21.726 8.733 -22.142 1.00 94.19 191 LYS A C 1
ATOM 1610 O O . LYS A 1 191 ? 20.605 8.408 -21.763 1.00 94.19 191 LYS A O 1
ATOM 1615 N N . LYS A 1 192 ? 22.429 7.986 -23.003 1.00 93.81 192 LYS A N 1
ATOM 1616 C CA . LYS A 1 192 ? 21.932 6.704 -23.546 1.00 93.81 192 LYS A CA 1
ATOM 1617 C C . LYS A 1 192 ? 21.673 5.674 -22.441 1.00 93.81 192 LYS A C 1
ATOM 1619 O O . LYS A 1 192 ? 20.640 5.010 -22.464 1.00 93.81 192 LYS A O 1
ATOM 1624 N N . ARG A 1 193 ? 22.562 5.566 -21.449 1.00 93.56 193 ARG A N 1
ATOM 1625 C CA . ARG A 1 193 ? 22.399 4.644 -20.310 1.00 93.56 193 ARG A CA 1
ATOM 1626 C C . ARG A 1 193 ? 21.176 4.989 -19.458 1.00 93.56 193 ARG A C 1
ATOM 1628 O O . ARG A 1 193 ? 20.436 4.085 -19.076 1.00 93.56 193 ARG A O 1
ATOM 1635 N N . TRP A 1 194 ? 20.921 6.276 -19.215 1.00 95.25 194 TRP A N 1
ATOM 1636 C CA . TRP A 1 194 ? 19.699 6.713 -18.536 1.00 95.25 194 TRP A CA 1
ATOM 1637 C C . TRP A 1 194 ? 18.438 6.414 -19.344 1.00 95.25 194 TRP A C 1
ATOM 1639 O O . TRP A 1 194 ? 17.456 5.965 -18.763 1.00 95.25 194 TRP A O 1
ATOM 1649 N N . VAL A 1 195 ? 18.465 6.581 -20.671 1.00 92.69 195 VAL A N 1
ATOM 1650 C CA . VAL A 1 195 ? 17.335 6.181 -21.529 1.00 92.69 195 VAL A CA 1
ATOM 1651 C C . VAL A 1 195 ? 17.015 4.695 -21.344 1.00 92.69 195 VAL A C 1
ATOM 1653 O O . VAL A 1 195 ? 15.864 4.370 -21.082 1.00 92.69 195 VAL A O 1
ATOM 1656 N N . MET A 1 196 ? 18.019 3.810 -21.357 1.00 91.81 196 MET A N 1
ATOM 1657 C CA . MET A 1 196 ? 17.805 2.373 -21.112 1.00 91.81 196 MET A CA 1
ATOM 1658 C C . MET A 1 196 ? 17.225 2.086 -19.718 1.00 91.81 196 MET A C 1
ATOM 1660 O O . MET A 1 196 ? 16.399 1.190 -19.568 1.00 91.81 196 MET A O 1
ATOM 1664 N N . TYR A 1 197 ? 17.660 2.827 -18.692 1.00 94.06 197 TYR A N 1
ATOM 1665 C CA . TYR A 1 197 ? 17.104 2.716 -17.342 1.00 94.06 197 TYR A CA 1
ATOM 1666 C C . TYR A 1 197 ? 15.614 3.084 -17.321 1.00 94.06 197 TYR A C 1
ATOM 1668 O O . TYR A 1 197 ? 14.807 2.312 -16.809 1.00 94.06 197 TYR A O 1
ATOM 1676 N N . PHE A 1 198 ? 15.244 4.233 -17.895 1.00 90.62 198 PHE A N 1
ATOM 1677 C CA . PHE A 1 198 ? 13.861 4.716 -17.880 1.00 90.62 198 PHE A CA 1
ATOM 1678 C C . PHE A 1 198 ? 12.939 3.891 -18.779 1.00 90.62 198 PHE A C 1
ATOM 1680 O O . PHE A 1 198 ? 11.815 3.610 -18.382 1.00 90.62 198 PHE A O 1
ATOM 1687 N N . GLU A 1 199 ? 13.414 3.432 -19.940 1.00 89.25 199 GLU A N 1
ATOM 1688 C CA . GLU A 1 199 ? 12.657 2.503 -20.788 1.00 89.25 199 GLU A CA 1
ATOM 1689 C C . GLU A 1 199 ? 12.291 1.230 -20.027 1.00 89.25 199 GLU A C 1
ATOM 1691 O O . GLU A 1 199 ? 11.155 0.771 -20.104 1.00 89.25 199 GLU A O 1
ATOM 1696 N N . LEU A 1 200 ? 13.237 0.690 -19.257 1.00 90.62 200 LEU A N 1
ATOM 1697 C CA . LEU A 1 200 ? 13.024 -0.512 -18.467 1.00 90.62 200 LEU A CA 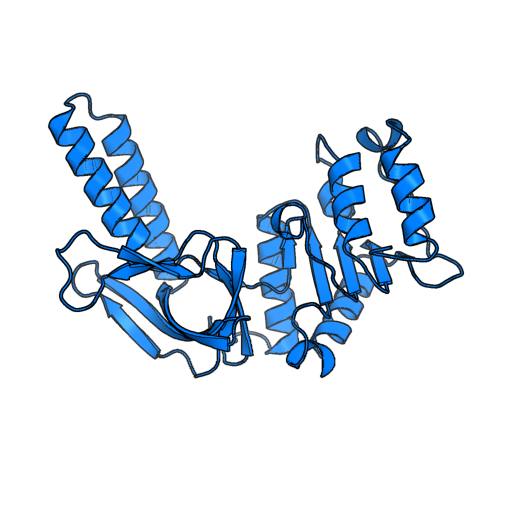1
ATOM 1698 C C . LEU A 1 200 ? 12.115 -0.274 -17.257 1.00 90.62 200 LEU A C 1
ATOM 1700 O O . LEU A 1 200 ? 11.275 -1.113 -16.931 1.00 90.62 200 LEU A O 1
ATOM 1704 N N . ASP A 1 201 ? 12.302 0.852 -16.566 1.00 90.69 201 ASP A N 1
ATOM 1705 C CA . ASP A 1 201 ? 11.490 1.200 -15.407 1.00 90.69 201 ASP A CA 1
ATOM 1706 C C . ASP A 1 201 ? 10.031 1.453 -15.810 1.00 90.69 201 ASP A C 1
ATOM 1708 O O . ASP A 1 201 ? 9.129 0.993 -15.118 1.00 90.69 201 ASP A O 1
ATOM 1712 N N . GLU A 1 202 ? 9.779 2.118 -16.936 1.00 89.50 202 GLU A N 1
ATOM 1713 C CA . GLU A 1 202 ? 8.433 2.473 -17.409 1.00 89.50 202 GLU A CA 1
ATOM 1714 C C . GLU A 1 202 ? 7.709 1.354 -18.177 1.00 89.50 202 GLU A C 1
ATOM 1716 O O . GLU A 1 202 ? 6.545 1.523 -18.538 1.00 89.50 202 GLU A O 1
ATOM 1721 N N . LEU A 1 203 ? 8.372 0.228 -18.455 1.00 90.88 203 LEU A N 1
ATOM 1722 C CA . LEU A 1 203 ? 7.786 -0.861 -19.244 1.00 90.88 203 LEU A CA 1
ATOM 1723 C C . LEU A 1 203 ? 6.675 -1.619 -18.497 1.00 90.88 203 LEU A C 1
ATOM 1725 O O . LEU A 1 203 ? 5.732 -2.105 -19.129 1.00 90.88 203 LEU A O 1
ATOM 1729 N N . PHE A 1 204 ? 6.796 -1.699 -17.170 1.00 94.94 204 PHE A N 1
ATOM 1730 C CA . PHE A 1 204 ? 5.874 -2.396 -16.276 1.00 94.94 204 PHE A CA 1
ATOM 1731 C C . PHE A 1 204 ? 5.422 -1.478 -15.142 1.00 94.94 204 PHE A C 1
ATOM 1733 O O . PHE A 1 204 ? 6.158 -0.596 -14.685 1.00 94.94 204 PHE A O 1
ATOM 1740 N N . ASP A 1 205 ? 4.202 -1.701 -14.676 1.00 96.50 205 ASP A N 1
ATOM 1741 C CA . ASP A 1 205 ? 3.548 -0.847 -13.699 1.00 96.50 205 ASP A CA 1
ATOM 1742 C C . ASP A 1 205 ? 3.898 -1.298 -12.285 1.00 96.50 205 ASP A C 1
ATOM 1744 O O . ASP A 1 205 ? 3.729 -2.458 -11.911 1.00 96.50 205 ASP A O 1
ATOM 1748 N N . ASN A 1 206 ? 4.393 -0.357 -11.484 1.00 95.12 206 ASN A N 1
ATOM 1749 C CA . ASN A 1 206 ? 4.803 -0.631 -10.114 1.00 95.12 206 ASN A CA 1
ATOM 1750 C C . ASN A 1 206 ? 3.622 -0.412 -9.165 1.00 95.12 206 ASN A C 1
ATOM 1752 O O . ASN A 1 206 ? 3.349 0.721 -8.752 1.00 95.12 206 ASN A O 1
ATOM 1756 N N . MET A 1 207 ? 2.945 -1.508 -8.838 1.00 96.94 207 MET A N 1
ATOM 1757 C CA . MET A 1 207 ? 1.770 -1.536 -7.973 1.00 96.94 207 MET A CA 1
ATOM 1758 C C . MET A 1 207 ? 2.103 -2.174 -6.620 1.00 96.94 207 MET A C 1
ATOM 1760 O O . MET A 1 207 ? 2.989 -3.018 -6.508 1.00 96.94 207 MET A O 1
ATOM 1764 N N . ALA A 1 208 ? 1.394 -1.758 -5.578 1.00 96.38 208 ALA A N 1
ATOM 1765 C CA . ALA A 1 208 ? 1.351 -2.426 -4.277 1.00 96.38 208 ALA A CA 1
ATOM 1766 C C . ALA A 1 208 ? -0.094 -2.773 -3.939 1.00 96.38 208 ALA A C 1
ATOM 1768 O O . ALA A 1 208 ? -1.000 -2.168 -4.503 1.00 96.38 208 ALA A O 1
ATOM 1769 N N . TYR A 1 209 ? -0.313 -3.639 -2.956 1.00 97.38 209 TYR A N 1
ATOM 1770 C CA . TYR A 1 209 ? -1.623 -3.715 -2.318 1.00 97.38 209 TYR A CA 1
ATOM 1771 C C . TYR A 1 209 ? -1.898 -2.475 -1.464 1.00 97.38 209 TYR A C 1
ATOM 1773 O O . TYR A 1 209 ? -0.973 -1.852 -0.932 1.00 97.38 209 TYR A O 1
ATOM 1781 N N . ALA A 1 210 ? -3.176 -2.136 -1.327 1.00 96.00 210 ALA A N 1
ATOM 1782 C CA . ALA A 1 210 ? -3.632 -0.955 -0.602 1.00 96.00 210 ALA A CA 1
ATOM 1783 C C . ALA A 1 210 ? -4.349 -1.279 0.725 1.00 96.00 210 ALA A C 1
ATOM 1785 O O . ALA A 1 210 ? -5.020 -0.413 1.271 1.00 96.00 210 ALA A O 1
ATOM 1786 N N . TYR A 1 211 ? -4.223 -2.493 1.274 1.00 96.88 211 TYR A N 1
ATOM 1787 C CA . TYR A 1 211 ? -4.821 -2.840 2.576 1.00 96.88 211 TYR A CA 1
ATOM 1788 C C . TYR A 1 211 ? -4.133 -2.087 3.730 1.00 96.88 211 TYR A C 1
ATOM 1790 O O . TYR A 1 211 ? -4.768 -1.581 4.659 1.00 96.88 211 TYR A O 1
ATOM 1798 N N . ALA A 1 212 ? -2.810 -1.969 3.641 1.00 97.38 212 ALA A N 1
ATOM 1799 C CA . ALA A 1 212 ? -1.962 -1.196 4.527 1.00 97.38 212 ALA A CA 1
ATOM 1800 C C . ALA A 1 212 ? -1.280 -0.059 3.758 1.00 97.38 212 ALA A C 1
ATOM 1802 O O . ALA A 1 212 ? -0.842 -0.226 2.618 1.00 97.38 212 ALA A O 1
ATOM 1803 N N . LEU A 1 213 ? -1.132 1.094 4.409 1.00 96.56 213 LEU A N 1
ATOM 1804 C CA . LEU A 1 213 ? -0.476 2.278 3.862 1.00 96.56 213 LEU A CA 1
ATOM 1805 C C . LEU A 1 213 ? 0.546 2.839 4.848 1.00 96.56 213 LEU A C 1
ATOM 1807 O O . LEU A 1 213 ? 0.449 2.671 6.066 1.00 96.56 213 LEU A O 1
ATOM 1811 N N . THR A 1 214 ? 1.534 3.558 4.316 1.00 95.38 214 THR A N 1
ATOM 1812 C CA . THR A 1 214 ? 2.385 4.382 5.176 1.00 95.38 214 THR A CA 1
ATOM 1813 C C . THR A 1 214 ? 1.608 5.614 5.634 1.00 95.38 214 THR A C 1
ATOM 1815 O O . THR A 1 214 ? 0.773 6.131 4.890 1.00 95.38 214 THR 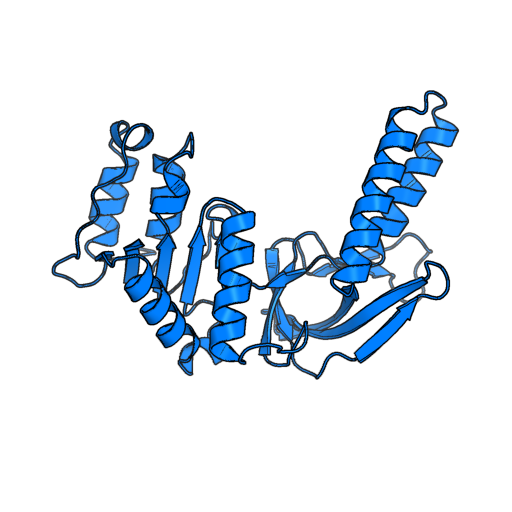A O 1
ATOM 1818 N N . CYS A 1 215 ? 1.923 6.157 6.813 1.00 92.94 215 CYS A N 1
ATOM 1819 C CA . CYS A 1 215 ? 1.304 7.400 7.297 1.00 92.94 215 CYS A CA 1
ATOM 1820 C C . CYS A 1 215 ? 1.380 8.543 6.275 1.00 92.94 215 CYS A C 1
ATOM 1822 O O . CYS A 1 215 ? 0.436 9.315 6.146 1.00 92.94 215 CYS A O 1
ATOM 1824 N N . HIS A 1 216 ? 2.488 8.629 5.533 1.00 89.12 216 HIS A N 1
ATOM 1825 C CA . HIS A 1 216 ? 2.678 9.633 4.488 1.00 89.12 216 HIS A CA 1
ATOM 1826 C C . HIS A 1 216 ? 1.707 9.443 3.318 1.00 89.12 216 HIS A C 1
ATOM 1828 O O . HIS A 1 216 ? 1.154 10.421 2.829 1.00 89.12 216 HIS A O 1
ATOM 1834 N N . LYS A 1 217 ? 1.473 8.197 2.879 1.00 90.94 217 LYS A N 1
ATOM 1835 C CA . LYS A 1 217 ? 0.526 7.905 1.792 1.00 90.94 217 LYS A CA 1
ATOM 1836 C C . LYS A 1 217 ? -0.932 8.073 2.209 1.00 90.94 217 LYS A C 1
ATOM 1838 O O . LYS A 1 217 ? -1.752 8.395 1.366 1.00 90.94 217 LYS A O 1
ATOM 1843 N N . ALA A 1 218 ? -1.239 7.891 3.491 1.00 89.06 218 ALA A N 1
ATOM 1844 C CA . ALA A 1 218 ? -2.578 8.115 4.025 1.00 89.06 218 ALA A CA 1
ATOM 1845 C C . ALA A 1 218 ? -2.900 9.607 4.264 1.00 89.06 218 ALA A C 1
ATOM 1847 O O . ALA A 1 218 ? -4.010 9.941 4.678 1.00 89.06 218 ALA A O 1
ATOM 1848 N N . GLN A 1 219 ? -1.947 10.528 4.064 1.00 83.81 219 GLN A N 1
ATOM 1849 C CA . GLN A 1 219 ? -2.167 11.949 4.318 1.00 83.81 219 GLN A CA 1
ATOM 1850 C C . GLN A 1 219 ? -3.246 12.514 3.385 1.00 83.81 219 GLN A C 1
ATOM 1852 O O . GLN A 1 219 ? -3.161 12.409 2.170 1.00 83.81 219 GLN A O 1
ATOM 1857 N N . GLY A 1 220 ? -4.248 13.176 3.969 1.00 80.62 220 GLY A N 1
ATOM 1858 C CA . GLY A 1 220 ? -5.367 13.749 3.217 1.00 80.62 220 GLY A CA 1
ATOM 1859 C C . GLY A 1 220 ? -6.567 12.811 3.083 1.00 80.62 220 GLY A C 1
ATOM 1860 O O . GLY A 1 220 ? -7.671 13.324 2.921 1.00 80.62 220 GLY A O 1
ATOM 1861 N N . SER A 1 221 ? -6.380 11.505 3.290 1.00 85.50 221 SER A N 1
ATOM 1862 C CA . SER A 1 221 ? -7.449 10.501 3.295 1.00 85.50 221 SER A CA 1
ATOM 1863 C C . SER A 1 221 ? -8.286 10.576 4.579 1.00 85.50 221 SER A C 1
ATOM 1865 O O . SER A 1 221 ? -7.798 11.021 5.627 1.00 85.50 221 SER A O 1
ATOM 1867 N N . SER A 1 222 ? -9.544 10.151 4.494 1.00 91.12 222 SER A N 1
ATOM 1868 C CA . SER A 1 222 ? -10.486 10.054 5.613 1.00 91.12 222 SER A CA 1
ATOM 1869 C C . SER A 1 222 ? -11.068 8.648 5.605 1.00 91.12 222 SER A C 1
ATOM 1871 O O . SER A 1 222 ? -11.867 8.331 4.737 1.00 91.12 222 SER A O 1
ATOM 1873 N N . ILE A 1 223 ? -10.633 7.826 6.557 1.00 95.12 223 ILE A N 1
ATOM 1874 C CA . ILE A 1 223 ? -10.915 6.391 6.617 1.00 95.12 223 ILE A CA 1
ATOM 1875 C C . ILE A 1 223 ? -11.811 6.134 7.824 1.00 95.12 223 ILE A C 1
ATOM 1877 O O . ILE A 1 223 ? -11.537 6.640 8.912 1.00 95.12 223 ILE A O 1
ATOM 1881 N N . ASP A 1 224 ? -12.870 5.348 7.661 1.00 95.94 224 ASP A N 1
ATOM 1882 C CA . ASP A 1 224 ? -13.822 5.067 8.739 1.00 95.94 224 ASP A CA 1
ATOM 1883 C C . ASP A 1 224 ? -13.130 4.391 9.933 1.00 95.94 224 ASP A C 1
ATOM 1885 O O . ASP A 1 224 ? -13.202 4.908 11.051 1.00 95.94 224 ASP A O 1
ATOM 1889 N N . ASN A 1 225 ? -12.406 3.294 9.686 1.00 97.44 225 ASN A N 1
ATOM 1890 C CA . ASN A 1 225 ? -11.699 2.524 10.708 1.00 97.44 225 ASN A CA 1
ATOM 1891 C C . ASN A 1 225 ? -10.198 2.460 10.409 1.00 97.44 225 ASN A C 1
ATOM 1893 O O . ASN A 1 225 ? -9.763 1.881 9.412 1.00 97.44 225 ASN A O 1
ATOM 1897 N N . VAL A 1 226 ? -9.383 3.032 11.289 1.00 97.81 226 VAL A N 1
ATOM 1898 C CA . VAL A 1 226 ? -7.925 3.001 11.147 1.00 97.81 226 VAL A CA 1
ATOM 1899 C C . VAL A 1 226 ? -7.330 2.046 12.155 1.00 97.81 226 VAL A C 1
ATOM 1901 O O . VAL A 1 226 ? -7.522 2.189 13.356 1.00 97.81 226 VAL A O 1
ATOM 1904 N N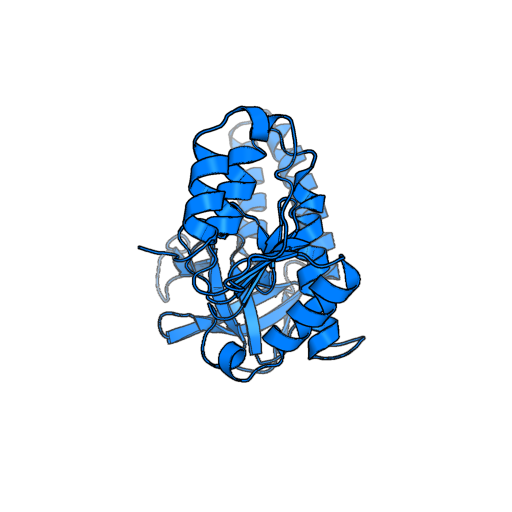 . PHE A 1 227 ? -6.519 1.127 11.658 1.00 98.38 227 PHE A N 1
ATOM 1905 C CA . PHE A 1 227 ? -5.659 0.280 12.462 1.00 98.38 227 PHE A CA 1
ATOM 1906 C C . PHE A 1 227 ? -4.262 0.904 12.463 1.00 98.38 227 PHE A C 1
ATOM 1908 O O . PHE A 1 227 ? -3.497 0.753 11.513 1.00 98.38 227 PHE A O 1
ATOM 1915 N N . LEU A 1 228 ? -3.933 1.658 13.513 1.00 97.44 228 LEU A N 1
ATOM 1916 C CA . LEU A 1 228 ? -2.678 2.395 13.655 1.00 97.44 228 LEU A CA 1
ATOM 1917 C C . LEU A 1 228 ? -1.639 1.571 14.422 1.00 97.44 228 LEU A C 1
ATOM 1919 O O . LEU A 1 228 ? -1.788 1.335 15.621 1.00 97.44 228 LEU A O 1
ATOM 1923 N N . LEU A 1 229 ? -0.549 1.185 13.759 1.00 96.44 229 LEU A N 1
ATOM 1924 C CA . LEU A 1 229 ? 0.519 0.414 14.392 1.00 96.44 229 LEU A CA 1
ATOM 1925 C C . LEU A 1 229 ? 1.572 1.337 15.013 1.00 96.44 229 LEU A C 1
ATOM 1927 O O . LEU A 1 229 ? 2.551 1.719 14.368 1.00 96.44 229 LEU A O 1
ATOM 1931 N N . VAL A 1 230 ? 1.383 1.696 16.281 1.00 93.06 230 VAL A N 1
ATOM 1932 C CA . VAL A 1 230 ? 2.239 2.673 16.971 1.00 93.06 230 VAL A CA 1
ATOM 1933 C C . VAL A 1 230 ? 3.599 2.074 17.335 1.00 93.06 230 VAL A C 1
ATOM 1935 O O . VAL A 1 230 ? 4.606 2.785 17.319 1.00 93.06 230 VAL A O 1
ATOM 1938 N N . SER A 1 231 ? 3.665 0.763 17.584 1.00 90.81 231 SER A N 1
ATOM 1939 C CA . SER A 1 231 ? 4.931 0.045 17.808 1.00 90.81 231 SER A CA 1
ATOM 1940 C C . SER A 1 231 ? 5.922 0.206 16.644 1.00 90.81 231 SER A C 1
ATOM 1942 O O . SER A 1 231 ? 7.129 0.326 16.863 1.00 90.81 231 SER A O 1
ATOM 1944 N N . ASP A 1 232 ? 5.425 0.318 15.408 1.00 92.88 232 ASP A N 1
ATOM 1945 C CA . ASP A 1 232 ? 6.242 0.557 14.214 1.00 92.88 232 ASP A CA 1
ATOM 1946 C C . ASP A 1 232 ? 6.867 1.959 14.183 1.00 92.88 232 ASP A C 1
ATOM 1948 O O . ASP A 1 232 ? 7.884 2.170 13.529 1.00 92.88 232 ASP A O 1
ATOM 1952 N N . MET A 1 233 ? 6.286 2.914 14.911 1.00 90.50 233 MET A N 1
ATOM 1953 C CA . MET A 1 233 ? 6.640 4.338 14.884 1.00 90.50 233 MET A CA 1
ATOM 1954 C C . MET A 1 233 ? 7.654 4.722 15.967 1.00 90.50 233 MET A C 1
ATOM 1956 O O . MET A 1 233 ? 8.075 5.878 16.043 1.00 90.50 233 MET A O 1
ATOM 1960 N N . TYR A 1 234 ? 8.072 3.769 16.809 1.00 85.06 234 TYR A N 1
ATOM 1961 C CA . TYR A 1 234 ? 8.917 4.032 17.976 1.00 85.06 234 TYR A CA 1
ATOM 1962 C C . TYR A 1 234 ? 10.252 4.709 17.625 1.00 85.06 234 TYR A C 1
ATOM 1964 O O . TYR A 1 234 ? 10.701 5.598 18.352 1.00 85.06 234 TYR A O 1
ATOM 1972 N N . TYR A 1 235 ? 10.845 4.326 16.492 1.00 81.62 235 TYR A N 1
ATOM 1973 C CA . TYR A 1 235 ? 12.141 4.818 16.009 1.00 81.62 235 TYR A CA 1
ATOM 1974 C C . TYR A 1 235 ? 12.031 5.988 15.019 1.00 81.62 235 TYR A C 1
ATOM 1976 O O . TYR A 1 235 ? 13.034 6.409 14.446 1.00 81.62 235 TYR A O 1
ATOM 1984 N N . CYS A 1 236 ? 10.824 6.508 14.786 1.00 86.94 236 CYS A N 1
ATOM 1985 C CA . CYS A 1 236 ? 10.627 7.648 13.903 1.00 86.94 236 CYS A CA 1
ATOM 1986 C C . CYS A 1 236 ? 11.140 8.941 14.561 1.00 86.94 236 CYS A C 1
ATOM 1988 O O . CYS A 1 236 ? 10.814 9.214 15.716 1.00 86.94 236 CYS A O 1
ATOM 1990 N N . GLN A 1 237 ? 11.903 9.755 13.821 1.00 84.44 237 GLN A N 1
ATOM 1991 C CA . GLN A 1 237 ? 12.390 11.054 14.307 1.00 84.44 237 GLN A CA 1
ATOM 1992 C C . GLN A 1 237 ? 11.246 12.066 14.501 1.00 84.44 237 GLN A C 1
ATOM 1994 O O . GLN A 1 237 ? 11.190 12.745 15.521 1.00 84.44 237 GLN A O 1
ATOM 1999 N N . ASP A 1 238 ? 10.290 12.109 13.568 1.00 87.44 238 ASP A N 1
ATOM 2000 C CA . ASP A 1 238 ? 9.094 12.968 13.604 1.00 87.44 238 ASP A CA 1
ATOM 2001 C C . ASP A 1 238 ? 7.875 12.237 14.208 1.00 87.44 238 ASP A C 1
ATOM 2003 O O . ASP A 1 238 ? 6.747 12.322 13.709 1.00 87.44 238 ASP A O 1
ATOM 2007 N N . LYS A 1 239 ? 8.094 11.487 15.295 1.00 88.69 239 LYS A N 1
ATOM 2008 C CA . LYS A 1 239 ? 7.090 10.611 15.927 1.00 88.69 239 LYS A CA 1
ATOM 2009 C C . LYS A 1 239 ? 5.756 11.308 16.196 1.00 88.69 239 LYS A C 1
ATOM 2011 O O . LYS A 1 239 ? 4.708 10.766 15.853 1.00 88.69 239 LYS A O 1
ATOM 2016 N N . GLN A 1 240 ? 5.793 12.519 16.752 1.00 92.00 240 GLN A N 1
ATOM 2017 C CA . GLN A 1 240 ? 4.596 13.306 17.057 1.00 92.00 240 GLN A CA 1
ATOM 2018 C C . GLN A 1 240 ? 3.737 13.525 15.807 1.00 92.00 240 GLN A C 1
ATOM 2020 O O . GLN A 1 240 ? 2.530 13.294 15.833 1.00 92.00 240 GLN A O 1
ATOM 2025 N N . LYS A 1 241 ? 4.362 13.947 14.699 1.00 91.31 241 LYS A N 1
ATOM 2026 C CA . LYS A 1 241 ? 3.667 14.259 13.443 1.00 91.31 241 LYS A CA 1
ATOM 2027 C C . LYS A 1 241 ? 3.098 13.004 12.797 1.00 91.31 241 LYS A C 1
ATOM 2029 O O . LYS A 1 241 ? 1.980 13.041 12.290 1.00 91.31 241 LYS A O 1
ATOM 2034 N N . ILE A 1 242 ? 3.847 11.904 12.823 1.00 92.69 242 ILE A N 1
ATOM 2035 C CA . ILE A 1 242 ? 3.433 10.634 12.223 1.00 92.69 242 ILE A CA 1
ATOM 2036 C C . ILE A 1 242 ? 2.255 10.023 12.987 1.00 92.69 242 ILE A C 1
ATOM 2038 O O . ILE A 1 242 ? 1.247 9.693 12.362 1.00 92.69 242 ILE A O 1
ATOM 2042 N N . ILE A 1 243 ? 2.329 9.963 14.322 1.00 93.62 243 ILE A N 1
ATOM 2043 C CA . ILE A 1 243 ? 1.223 9.470 15.155 1.00 93.62 243 ILE A CA 1
ATOM 2044 C C . ILE A 1 243 ? -0.006 10.372 14.994 1.00 93.62 243 ILE A C 1
ATOM 2046 O O . ILE A 1 243 ? -1.100 9.864 14.764 1.00 93.62 243 ILE A O 1
ATOM 2050 N N . TYR A 1 244 ? 0.162 11.700 15.044 1.00 93.81 244 TYR A N 1
ATOM 2051 C CA . TYR A 1 244 ? -0.931 12.650 14.806 1.00 93.81 244 TYR A CA 1
ATOM 2052 C C . TYR A 1 244 ? -1.587 12.438 13.435 1.00 93.81 244 TYR A C 1
ATOM 2054 O O . TYR A 1 244 ? -2.812 12.375 13.321 1.00 93.81 244 TYR A O 1
ATOM 2062 N N . THR A 1 245 ? -0.777 12.304 12.383 1.00 93.12 245 THR A N 1
ATOM 2063 C CA . THR A 1 245 ? -1.281 12.121 11.019 1.00 93.12 245 THR A CA 1
ATOM 2064 C C . THR A 1 245 ? -2.088 10.836 10.920 1.00 93.12 245 THR A C 1
ATOM 2066 O O . THR A 1 245 ? -3.215 10.893 10.438 1.00 93.12 245 THR A O 1
ATOM 2069 N N . GLY A 1 246 ? -1.552 9.717 11.422 1.00 93.81 246 GLY A N 1
ATOM 2070 C CA . GLY A 1 246 ? -2.227 8.420 11.422 1.00 93.81 246 GLY A CA 1
ATOM 2071 C C . GLY A 1 246 ? -3.525 8.418 12.230 1.00 93.81 246 GLY A C 1
ATOM 2072 O O . GLY A 1 246 ? -4.558 8.017 11.704 1.00 93.81 246 GLY A O 1
ATOM 2073 N N . LEU A 1 247 ? -3.497 8.940 13.461 1.00 94.81 247 LEU A N 1
ATOM 2074 C CA . LEU A 1 247 ? -4.670 9.034 14.337 1.00 94.81 247 LEU A CA 1
ATOM 2075 C C . LEU A 1 247 ? -5.802 9.842 13.687 1.00 94.81 247 LEU A C 1
ATOM 2077 O O . LEU A 1 247 ? -6.943 9.402 13.654 1.00 94.81 247 LEU A O 1
ATOM 2081 N N . THR A 1 248 ? -5.479 10.999 13.106 1.00 94.56 248 THR A N 1
ATOM 2082 C CA . THR A 1 248 ? -6.475 11.894 12.486 1.00 94.56 248 THR A CA 1
ATOM 2083 C C . THR A 1 248 ? -6.998 11.417 11.131 1.00 94.56 248 THR A C 1
ATOM 2085 O O . THR A 1 248 ? -7.796 12.123 10.510 1.00 94.56 248 THR A O 1
ATOM 2088 N N . ARG A 1 249 ? -6.532 10.266 10.624 1.00 94.06 249 ARG A N 1
ATOM 2089 C CA . ARG A 1 249 ? -7.149 9.636 9.447 1.00 94.06 249 ARG A CA 1
ATOM 2090 C C . ARG A 1 249 ? -8.456 8.935 9.805 1.00 94.06 249 ARG A C 1
ATOM 2092 O O . ARG A 1 249 ? -9.296 8.802 8.922 1.00 94.06 249 ARG A O 1
ATOM 2099 N N . ALA A 1 250 ? -8.609 8.515 11.063 1.00 95.56 250 ALA A N 1
ATOM 2100 C CA . ALA A 1 250 ? -9.781 7.808 11.558 1.00 95.56 250 ALA A CA 1
ATOM 2101 C C . ALA A 1 250 ? -10.980 8.748 11.668 1.00 95.56 250 ALA A C 1
ATOM 2103 O O . ALA A 1 250 ? -10.916 9.747 12.380 1.00 95.56 250 ALA A O 1
ATOM 2104 N N . LYS A 1 251 ? -12.075 8.415 10.989 1.00 94.25 251 LYS A N 1
ATOM 2105 C CA . LYS A 1 251 ? -13.339 9.151 11.067 1.00 94.25 251 LYS A CA 1
ATOM 2106 C C . LYS A 1 251 ? -14.251 8.605 12.166 1.00 94.25 251 LYS A C 1
ATOM 2108 O O . LYS A 1 251 ? -14.910 9.402 12.826 1.00 94.25 251 LYS A O 1
ATOM 2113 N N . LYS A 1 252 ? -14.297 7.279 12.348 1.00 94.19 252 LYS A N 1
ATOM 2114 C CA . LYS A 1 252 ? -15.117 6.609 13.372 1.00 94.19 252 LYS A CA 1
ATOM 2115 C C . LYS A 1 252 ? -14.250 6.060 14.501 1.00 94.19 252 LYS A C 1
ATOM 2117 O O . LYS A 1 252 ? -14.363 6.529 15.628 1.00 94.19 252 LYS A O 1
ATOM 2122 N N . CYS A 1 253 ? -13.362 5.116 14.185 1.00 96.19 253 CYS A N 1
ATOM 2123 C CA . CYS A 1 253 ? -12.581 4.389 15.187 1.00 96.19 253 CYS A CA 1
ATOM 2124 C C . CYS A 1 253 ? -11.097 4.307 14.812 1.00 96.19 253 CYS A C 1
ATOM 2126 O O . CYS A 1 253 ? -10.739 4.034 13.663 1.00 96.19 253 CYS A O 1
ATOM 2128 N N . CYS A 1 254 ? -10.226 4.499 15.803 1.00 97.44 254 CYS A N 1
ATOM 2129 C CA . CYS A 1 254 ? -8.792 4.256 15.710 1.00 97.44 254 CYS A CA 1
ATOM 2130 C C . CYS A 1 254 ? -8.390 3.118 16.657 1.00 97.44 254 CYS A C 1
ATOM 2132 O O . CYS A 1 254 ? -8.401 3.268 17.880 1.00 97.44 254 CYS A O 1
ATOM 2134 N N . TYR A 1 255 ? -7.993 1.988 16.086 1.00 98.12 255 TYR A N 1
ATOM 2135 C CA . TYR A 1 255 ? -7.473 0.832 16.801 1.00 98.12 255 TYR A CA 1
ATOM 2136 C C . TYR A 1 255 ? -5.955 0.943 16.883 1.00 98.12 255 TYR A C 1
ATOM 2138 O O . TYR A 1 255 ? -5.266 0.969 15.861 1.00 98.12 255 TYR A O 1
ATOM 2146 N N . VAL A 1 256 ? -5.411 0.993 18.094 1.00 97.25 256 VAL A N 1
ATOM 2147 C CA . VAL A 1 256 ? -3.984 1.220 18.324 1.00 97.25 256 VAL A CA 1
ATOM 2148 C C . VAL A 1 256 ? -3.282 -0.090 18.674 1.00 97.25 256 VAL A C 1
ATOM 2150 O O . VAL A 1 256 ? -3.560 -0.693 19.712 1.00 97.25 256 VAL A O 1
ATOM 2153 N N . GLY A 1 257 ? -2.332 -0.495 17.826 1.00 92.62 257 GLY A N 1
ATOM 2154 C CA . GLY A 1 257 ? -1.485 -1.689 17.964 1.00 92.62 257 GLY A CA 1
ATOM 2155 C C . GLY A 1 257 ? -0.143 -1.404 18.617 1.00 92.62 257 GLY A C 1
ATOM 2156 O O . GLY A 1 257 ? 0.452 -0.334 18.346 1.00 92.62 257 GLY A O 1
#

Radius of gyration: 20.88 Å; chains: 1; bounding box: 51×41×61 Å

pLDDT: mean 92.45, std 7.51, range [46.47, 98.38]